Protein AF-A0A0G0T6D5-F1 (afdb_monomer_lite)

Foldseek 3Di:
DDDDDDPDDDDPDDPPDDPPDPPDPPPPPDDDDDDDDDDPLVVQLVVLLVVLVVVLVVLLVVLVVVLVVLLVVLVVQLVVLLVVLVVQLVVQLVVLVVQLVVQLVVLVVCLVPQDDDPVSNVVSVVSSVVSNVVSVVSSVVSNVVSVVVSVVSNVVSVVSSVVSNVVSVVVSVVSNVVSVVSSVVSNVVSVVD

Sequence (193 aa):
MKKTISTLVLSTMIFAAFSVMAKEGEFKGPKNEIKAVSSSAATSTKTELKTARENYQAKLKTLRSDFLALRRNIISEKNAGLKTPSQTYASSSKQIREDRNNAIKAAQDAYKSGTTTASSTLSLKEIRKTAIKTANTTYNQKLKETKVLYQESKKAVMDKYYKAIKEAETAYKAAVKAAQSAYAAAKKAAFAK

Secondary structure (DSSP, 8-state):
---------S---S--S-----------PPP-------TTHHHHHHHHHHHHHHHHHHHHHHHHHHHHHHHHHHHHHHHHHHHHHHHHHHHHHHHHHHHHHHHHHHHHHHHHHS-SSHHHHHHHHHHHHHHHHHHHHHHHHHHHHHHHHHHHHHHHHHHHHHHHHHHHHHHHHHHHHHHHHHHHHHHHHHH--

Radius of gyration: 34.41 Å; chains: 1; bounding box: 84×27×91 Å

Organism: NCBI:txid1618642

pLDDT: mean 81.23, std 23.7, range [31.08, 98.56]

Structure (mmCIF, N/CA/C/O backbone):
data_AF-A0A0G0T6D5-F1
#
_entry.id   AF-A0A0G0T6D5-F1
#
loop_
_atom_site.group_PDB
_atom_site.id
_atom_site.type_symbol
_atom_site.label_atom_id
_atom_site.label_alt_id
_atom_site.label_comp_id
_atom_site.label_asym_id
_atom_site.label_entity_id
_atom_site.label_seq_id
_atom_site.pdbx_PDB_ins_code
_atom_site.Cartn_x
_atom_site.Cartn_y
_atom_site.Cartn_z
_atom_site.occupancy
_atom_site.B_iso_or_equiv
_atom_site.auth_seq_id
_atom_site.auth_comp_id
_atom_site.auth_asym_id
_atom_site.auth_atom_id
_atom_site.pdbx_PDB_model_num
ATOM 1 N N . MET A 1 1 ? 3.983 -5.511 43.993 1.00 38.34 1 MET A N 1
ATOM 2 C CA . MET A 1 1 ? 3.746 -6.278 42.748 1.00 38.34 1 MET A CA 1
ATOM 3 C C . MET A 1 1 ? 3.246 -5.340 41.651 1.00 38.34 1 MET A C 1
ATOM 5 O O . MET A 1 1 ? 2.065 -5.032 41.606 1.00 38.34 1 MET A O 1
ATOM 9 N N . LYS A 1 2 ? 4.142 -4.828 40.801 1.00 33.69 2 LYS A N 1
ATOM 10 C CA . LYS A 1 2 ? 3.793 -4.046 39.603 1.00 33.69 2 LYS A CA 1
ATOM 11 C C . LYS A 1 2 ? 4.408 -4.770 38.406 1.00 33.69 2 LYS A C 1
ATOM 13 O O . LYS A 1 2 ? 5.626 -4.816 38.291 1.00 33.69 2 LYS A O 1
ATOM 18 N N . LYS A 1 3 ? 3.574 -5.398 37.571 1.00 33.09 3 LYS A N 1
ATOM 19 C CA . LYS A 1 3 ? 3.987 -5.948 36.273 1.00 33.09 3 LYS A CA 1
ATOM 20 C C . LYS A 1 3 ? 3.715 -4.885 35.215 1.00 33.09 3 LYS A C 1
ATOM 22 O O . LYS A 1 3 ? 2.568 -4.669 34.836 1.00 33.09 3 LYS A O 1
ATOM 27 N N . THR A 1 4 ? 4.766 -4.214 34.769 1.00 37.69 4 THR A N 1
ATOM 28 C CA . THR A 1 4 ? 4.736 -3.341 33.594 1.00 37.69 4 THR A CA 1
ATOM 29 C C . THR A 1 4 ? 4.884 -4.239 32.369 1.00 37.69 4 THR A C 1
ATOM 31 O O . THR A 1 4 ? 5.920 -4.871 32.179 1.00 37.69 4 THR A O 1
ATOM 34 N N . ILE A 1 5 ? 3.817 -4.368 31.580 1.00 37.12 5 ILE A N 1
ATOM 35 C CA . ILE A 1 5 ? 3.822 -5.157 30.346 1.00 37.12 5 ILE A CA 1
ATOM 36 C C . ILE A 1 5 ? 4.569 -4.355 29.280 1.00 37.12 5 ILE A C 1
ATOM 38 O O . ILE A 1 5 ? 4.121 -3.302 28.828 1.00 37.12 5 ILE A O 1
ATOM 42 N N . SER A 1 6 ? 5.740 -4.879 28.927 1.00 31.70 6 SER A N 1
ATOM 43 C CA . SER A 1 6 ? 6.583 -4.447 27.820 1.00 31.70 6 SER A CA 1
ATOM 44 C C . SER A 1 6 ? 5.784 -4.464 26.514 1.00 31.70 6 SER A C 1
ATOM 46 O O . SER A 1 6 ? 5.294 -5.509 26.090 1.00 31.70 6 SER A O 1
ATOM 48 N N . THR A 1 7 ? 5.618 -3.297 25.891 1.00 36.50 7 THR A N 1
ATOM 49 C CA . THR A 1 7 ? 5.027 -3.171 24.553 1.00 36.50 7 THR A CA 1
ATOM 50 C C . THR A 1 7 ? 6.171 -3.197 23.549 1.00 36.50 7 THR A C 1
ATOM 52 O O . THR A 1 7 ? 6.719 -2.161 23.185 1.00 36.50 7 THR A O 1
ATOM 55 N N . LEU A 1 8 ? 6.563 -4.400 23.140 1.00 32.28 8 LEU A N 1
ATOM 56 C CA . LEU A 1 8 ? 7.491 -4.627 22.040 1.00 32.28 8 LEU A CA 1
ATOM 57 C C . LEU A 1 8 ? 6.826 -5.569 21.033 1.00 32.28 8 LEU A C 1
ATOM 59 O O . LEU A 1 8 ? 6.064 -6.455 21.408 1.00 32.28 8 LEU A O 1
ATOM 63 N N . VAL A 1 9 ? 7.211 -5.395 19.770 1.00 33.56 9 VAL A N 1
ATOM 64 C CA . VAL A 1 9 ? 6.938 -6.254 18.608 1.00 33.56 9 VAL A CA 1
ATOM 65 C C . VAL A 1 9 ? 5.676 -5.895 17.814 1.00 33.56 9 VAL A C 1
ATOM 67 O O . VAL A 1 9 ? 4.675 -6.603 17.808 1.00 33.56 9 VAL A O 1
ATOM 70 N N . LEU A 1 10 ? 5.778 -4.827 17.017 1.00 33.66 10 LEU A N 1
ATOM 71 C CA . LEU A 1 10 ? 5.078 -4.768 15.730 1.00 33.66 10 LEU A CA 1
ATOM 72 C C . LEU A 1 10 ? 5.913 -4.023 14.677 1.00 33.66 10 LEU A C 1
ATOM 74 O O . LEU A 1 10 ? 5.502 -3.006 14.134 1.00 33.66 10 LEU A O 1
ATOM 78 N N . SER A 1 11 ? 7.126 -4.511 14.408 1.00 33.34 11 SER A N 1
ATOM 79 C CA . SER A 1 11 ? 7.895 -4.083 13.232 1.00 33.34 11 SER A CA 1
ATOM 80 C C . SER A 1 11 ? 8.904 -5.157 12.835 1.00 33.34 11 SER A C 1
ATOM 82 O O . SER A 1 11 ? 10.115 -4.988 12.944 1.00 33.34 11 SER A O 1
ATOM 84 N N . THR A 1 12 ? 8.410 -6.342 12.472 1.00 34.66 12 THR A N 1
ATOM 85 C CA . THR A 1 12 ? 9.287 -7.421 11.993 1.00 34.66 12 THR A CA 1
ATOM 86 C C . THR A 1 12 ? 8.568 -8.371 11.047 1.00 34.66 12 THR A C 1
ATOM 88 O O . THR A 1 12 ? 8.674 -9.573 11.199 1.00 34.66 12 THR A O 1
ATOM 91 N N . MET A 1 13 ? 7.824 -7.867 10.061 1.00 32.34 13 MET A N 1
ATOM 92 C CA . MET A 1 13 ? 7.457 -8.663 8.882 1.00 32.34 13 MET A CA 1
ATOM 93 C C . MET A 1 13 ? 7.208 -7.727 7.701 1.00 32.34 13 MET A C 1
ATOM 95 O O . MET A 1 13 ? 6.174 -7.076 7.652 1.00 32.34 13 MET A O 1
ATOM 99 N N . ILE A 1 14 ? 8.202 -7.603 6.817 1.00 38.22 14 ILE A N 1
ATOM 100 C CA . ILE A 1 14 ? 8.148 -7.560 5.336 1.00 38.22 14 ILE A CA 1
ATOM 101 C C . ILE A 1 14 ? 9.605 -7.312 4.894 1.00 38.22 14 ILE A C 1
ATOM 103 O O . ILE A 1 14 ? 9.998 -6.234 4.465 1.00 38.22 14 ILE A O 1
ATOM 107 N N . PHE A 1 15 ? 10.445 -8.326 5.084 1.00 34.09 15 PHE A N 1
ATOM 108 C CA . PHE A 1 15 ? 11.741 -8.470 4.410 1.00 34.09 15 PHE A CA 1
ATOM 109 C C . PHE A 1 15 ? 11.929 -9.960 4.100 1.00 34.09 15 PHE A C 1
ATOM 111 O O . PHE A 1 15 ? 12.877 -10.608 4.512 1.00 34.09 15 PHE A O 1
ATOM 118 N N . ALA A 1 16 ? 10.928 -10.538 3.441 1.00 31.08 16 ALA A N 1
ATOM 119 C CA . ALA A 1 16 ? 10.944 -11.928 3.003 1.00 31.08 16 ALA A CA 1
ATOM 120 C C . ALA A 1 16 ? 10.259 -12.027 1.637 1.00 31.08 16 ALA A C 1
ATOM 122 O O . ALA A 1 16 ? 9.230 -12.667 1.471 1.00 31.08 16 ALA A O 1
ATOM 123 N N . ALA A 1 17 ? 10.800 -11.305 0.660 1.00 32.66 17 ALA A N 1
ATOM 124 C CA . ALA A 1 17 ? 10.598 -11.612 -0.745 1.00 32.66 17 ALA A CA 1
ATOM 125 C C . ALA A 1 17 ? 11.797 -11.061 -1.518 1.00 32.66 17 ALA A C 1
ATOM 127 O O . ALA A 1 17 ? 12.096 -9.872 -1.425 1.00 32.66 17 ALA A O 1
ATOM 128 N N . PHE A 1 18 ? 12.433 -11.943 -2.290 1.00 37.50 18 PHE A N 1
ATOM 129 C CA . PHE A 1 18 ? 13.564 -11.714 -3.195 1.00 37.50 18 PHE A CA 1
ATOM 130 C C . PHE A 1 18 ? 14.984 -11.854 -2.634 1.00 37.50 18 PHE A C 1
ATOM 132 O O . PHE A 1 18 ? 15.858 -11.034 -2.896 1.00 37.50 18 PHE A O 1
ATOM 139 N N . S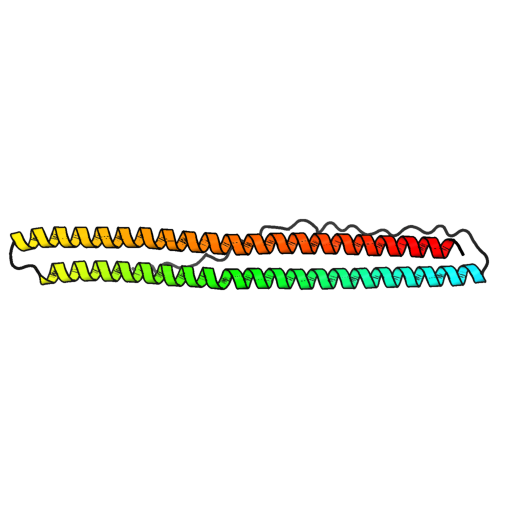ER A 1 19 ? 15.247 -13.017 -2.036 1.00 34.38 19 SER A N 1
ATOM 140 C CA . SER A 1 19 ? 16.520 -13.731 -2.225 1.00 34.38 19 SER A CA 1
ATOM 141 C C . SER A 1 19 ? 16.453 -14.636 -3.466 1.00 34.38 19 SER A C 1
ATOM 143 O O . SER A 1 19 ? 16.589 -15.844 -3.346 1.00 34.38 19 SER A O 1
ATOM 145 N N . VAL A 1 20 ? 16.193 -14.093 -4.661 1.00 34.91 20 VAL A N 1
ATOM 146 C CA . VAL A 1 20 ? 16.365 -14.835 -5.929 1.00 34.91 20 VAL A CA 1
ATOM 147 C C . VAL A 1 20 ? 16.773 -13.854 -7.025 1.00 34.91 20 VAL A C 1
ATOM 149 O O . VAL A 1 20 ? 15.925 -13.265 -7.682 1.00 34.91 20 VAL A O 1
ATOM 152 N N . MET A 1 21 ? 18.081 -13.635 -7.152 1.00 37.69 21 MET A N 1
ATOM 153 C CA . MET A 1 21 ? 18.845 -13.386 -8.394 1.00 37.69 21 MET A CA 1
ATOM 154 C C . MET A 1 21 ? 20.246 -12.852 -8.044 1.00 37.69 21 MET A C 1
ATOM 156 O O . MET A 1 21 ? 20.750 -11.901 -8.630 1.00 37.69 21 MET A O 1
ATOM 160 N N . ALA A 1 22 ? 20.901 -13.498 -7.081 1.00 37.84 22 ALA A N 1
ATOM 161 C CA . ALA A 1 22 ? 22.352 -13.604 -7.066 1.00 37.84 22 ALA A CA 1
ATOM 162 C C . ALA A 1 22 ? 22.679 -14.988 -7.638 1.00 37.84 22 ALA A C 1
ATOM 164 O O . ALA A 1 22 ? 22.924 -15.945 -6.913 1.00 37.84 22 ALA A O 1
ATOM 165 N N . LYS A 1 23 ? 22.554 -15.128 -8.957 1.00 35.06 23 LYS A N 1
ATOM 166 C CA . LYS A 1 23 ? 23.266 -16.179 -9.675 1.00 35.06 23 LYS A CA 1
ATOM 167 C C . LYS A 1 23 ? 24.036 -15.461 -10.760 1.00 35.06 23 LYS A C 1
ATOM 169 O O . LYS A 1 23 ? 23.467 -14.974 -11.735 1.00 35.06 23 LYS A O 1
ATOM 174 N N . GLU A 1 24 ? 25.308 -15.276 -10.455 1.00 39.31 24 GLU A N 1
ATOM 175 C CA . GLU A 1 24 ? 26.342 -14.752 -11.322 1.00 39.31 24 GLU A CA 1
ATOM 176 C C . GLU A 1 24 ? 26.304 -15.520 -12.641 1.00 39.31 24 GLU A C 1
ATOM 178 O O . GLU A 1 24 ? 26.772 -16.648 -12.759 1.00 39.31 24 GLU A O 1
ATOM 183 N N . GLY A 1 25 ? 25.685 -14.918 -13.649 1.00 34.28 25 GLY A N 1
ATOM 184 C CA . GLY A 1 25 ? 26.027 -15.222 -15.021 1.00 34.28 25 GLY A CA 1
ATOM 185 C C . GLY A 1 25 ? 27.259 -14.400 -15.343 1.00 34.28 25 GLY A C 1
ATOM 186 O O . GLY A 1 25 ? 27.123 -13.261 -15.789 1.00 34.28 25 GLY A O 1
ATOM 187 N N . GLU A 1 26 ? 28.450 -14.947 -15.091 1.00 33.25 26 GLU A N 1
ATOM 188 C CA . GLU A 1 26 ? 29.652 -14.494 -15.785 1.00 33.25 26 GLU A CA 1
ATOM 189 C C . GLU A 1 26 ? 29.330 -14.468 -17.282 1.00 33.25 26 GLU A C 1
ATOM 191 O O . GLU A 1 26 ? 29.195 -15.506 -17.935 1.00 33.25 26 GLU A O 1
ATOM 196 N N . PHE A 1 27 ? 29.162 -13.272 -17.841 1.00 42.44 27 PHE A N 1
ATOM 197 C CA . PHE A 1 27 ? 29.050 -13.102 -19.278 1.00 42.44 27 PHE A CA 1
ATOM 198 C C . PHE A 1 27 ? 30.432 -13.371 -19.881 1.00 42.44 27 PHE A C 1
ATOM 200 O O . PHE A 1 27 ? 31.247 -12.463 -20.057 1.00 42.44 27 PHE A O 1
ATOM 207 N N . LYS A 1 28 ? 30.711 -14.645 -20.170 1.00 40.31 28 LYS A N 1
ATOM 208 C CA . LYS A 1 28 ? 31.867 -15.064 -20.963 1.00 40.31 28 LYS A CA 1
ATOM 209 C C . LYS A 1 28 ? 31.649 -14.562 -22.387 1.00 40.31 28 LYS A C 1
ATOM 211 O O . LYS A 1 28 ? 30.891 -15.138 -23.162 1.00 40.31 28 LYS A O 1
ATOM 216 N N . GLY A 1 29 ? 32.270 -13.425 -22.695 1.00 41.19 29 GLY A N 1
ATOM 217 C CA . GLY A 1 29 ? 32.296 -12.871 -24.044 1.00 41.19 29 GLY A CA 1
ATOM 218 C C . GLY A 1 29 ? 32.872 -13.876 -25.056 1.00 41.19 29 GLY A C 1
ATOM 219 O O . GLY A 1 29 ? 33.604 -14.789 -24.669 1.00 41.19 29 GLY A O 1
ATOM 220 N N . PRO A 1 30 ? 32.551 -13.728 -26.352 1.00 41.91 30 PRO A N 1
ATOM 221 C CA . PRO A 1 30 ? 32.998 -14.662 -27.382 1.00 41.91 30 PRO A CA 1
ATOM 222 C C . PRO A 1 30 ? 34.531 -14.700 -27.474 1.00 41.91 30 PRO A C 1
ATOM 224 O O . PRO A 1 30 ? 35.181 -13.652 -27.511 1.00 41.91 30 PRO A O 1
ATOM 227 N N . LYS A 1 31 ? 35.094 -15.916 -27.518 1.00 41.50 31 LYS A N 1
ATOM 228 C CA . LYS A 1 31 ? 36.509 -16.171 -27.820 1.00 41.50 31 LYS A CA 1
ATOM 229 C C . LYS A 1 31 ? 36.749 -15.851 -29.298 1.00 41.50 31 LYS A C 1
ATOM 231 O O . LYS A 1 31 ? 36.076 -16.397 -30.166 1.00 41.50 31 LYS A O 1
ATOM 236 N N . ASN A 1 32 ? 37.659 -14.918 -29.557 1.00 46.19 32 ASN A N 1
ATOM 237 C CA . ASN A 1 32 ? 38.024 -14.472 -30.897 1.00 46.19 32 ASN A CA 1
ATOM 238 C C . ASN A 1 32 ? 39.049 -15.439 -31.509 1.00 46.19 32 ASN A C 1
ATOM 240 O O . ASN A 1 32 ? 40.189 -15.474 -31.055 1.00 46.19 32 ASN A O 1
ATOM 244 N N . GLU A 1 33 ? 38.675 -16.142 -32.576 1.00 39.06 33 GLU A N 1
ATOM 245 C CA . GLU A 1 33 ? 39.624 -16.614 -33.588 1.00 39.06 33 GLU A CA 1
ATOM 246 C C . GLU A 1 33 ? 39.660 -15.561 -34.700 1.00 39.06 33 GLU A C 1
ATOM 248 O O . GLU A 1 33 ? 38.697 -15.392 -35.447 1.00 39.06 33 GLU A O 1
ATOM 253 N N . ILE A 1 34 ? 40.740 -14.782 -34.765 1.00 46.72 34 ILE A N 1
ATOM 254 C CA . ILE A 1 34 ? 40.957 -13.795 -35.830 1.00 46.72 34 ILE A CA 1
ATOM 255 C C . ILE A 1 34 ? 41.881 -14.448 -36.861 1.00 46.72 34 ILE A C 1
ATOM 257 O O . ILE A 1 34 ? 43.076 -14.590 -36.609 1.00 46.72 34 ILE A O 1
ATOM 261 N N . LYS A 1 35 ? 41.338 -14.839 -38.021 1.00 45.69 35 LYS A N 1
ATOM 262 C CA . LYS A 1 35 ? 42.139 -15.092 -39.231 1.00 45.69 35 LYS A CA 1
ATOM 263 C C . LYS A 1 35 ? 42.458 -13.756 -39.911 1.00 45.69 35 LYS A C 1
ATOM 265 O O . LYS A 1 35 ? 41.617 -12.862 -39.954 1.00 45.69 35 LYS A O 1
ATOM 270 N N . ALA A 1 36 ? 43.700 -13.627 -40.372 1.00 41.50 36 ALA A N 1
ATOM 271 C CA . ALA A 1 36 ? 44.317 -12.383 -40.824 1.00 41.50 36 ALA A CA 1
ATOM 272 C C . ALA A 1 36 ? 43.632 -11.763 -42.058 1.00 41.50 36 ALA A C 1
ATOM 274 O O . ALA A 1 36 ? 43.397 -12.444 -43.052 1.00 41.50 36 ALA A O 1
ATOM 275 N N . VAL A 1 37 ? 43.378 -10.452 -41.989 1.00 42.44 37 VAL A N 1
ATOM 276 C CA . VAL A 1 37 ? 42.946 -9.578 -43.096 1.00 42.44 37 VAL A CA 1
ATOM 277 C C . VAL A 1 37 ? 43.881 -8.357 -43.126 1.00 42.44 37 VAL A C 1
ATOM 279 O O . VAL A 1 37 ? 44.433 -7.980 -42.091 1.00 42.44 37 VAL A O 1
ATOM 282 N N . SER A 1 38 ? 44.103 -7.787 -44.316 1.00 48.03 38 SER A N 1
ATOM 283 C CA . SER A 1 38 ? 45.091 -6.741 -44.629 1.00 48.03 38 SER A CA 1
ATOM 284 C C . SER A 1 38 ? 45.047 -5.498 -43.713 1.00 48.03 38 SER A C 1
ATOM 286 O O . SER A 1 38 ? 44.007 -5.092 -43.191 1.00 48.03 38 SER A O 1
ATOM 288 N N . SER A 1 39 ? 46.217 -4.889 -43.497 1.00 55.84 39 SER A N 1
ATOM 289 C CA . SER A 1 39 ? 46.563 -4.080 -42.314 1.00 55.84 39 SER A CA 1
ATOM 290 C C . SER A 1 39 ? 45.864 -2.717 -42.152 1.00 55.84 39 SER A C 1
ATOM 292 O O . SER A 1 39 ? 45.745 -2.251 -41.016 1.00 55.84 39 SER A O 1
ATOM 294 N N . SER A 1 40 ? 45.359 -2.081 -43.216 1.00 47.38 40 SER A N 1
ATOM 295 C CA . SER A 1 40 ? 44.641 -0.790 -43.127 1.00 47.38 40 SER A CA 1
ATOM 296 C C . SER A 1 40 ? 43.119 -0.949 -42.964 1.00 47.38 40 SER A C 1
ATOM 298 O O . SER A 1 40 ? 42.489 -0.241 -42.177 1.00 47.38 40 SER A O 1
ATOM 300 N N . ALA A 1 41 ? 42.515 -1.942 -43.624 1.00 48.16 41 ALA A N 1
ATOM 301 C CA . ALA A 1 41 ? 41.111 -2.308 -43.421 1.00 48.16 41 ALA A CA 1
ATOM 302 C C . ALA A 1 41 ? 40.901 -2.978 -42.046 1.00 48.16 41 ALA A C 1
ATOM 304 O O . ALA A 1 41 ? 39.929 -2.701 -41.343 1.00 48.16 41 ALA A O 1
ATOM 305 N N . ALA A 1 42 ? 41.866 -3.779 -41.584 1.00 54.31 42 ALA A N 1
ATOM 306 C CA . ALA A 1 42 ? 41.824 -4.414 -40.265 1.00 54.31 42 ALA A CA 1
ATOM 307 C C . ALA A 1 42 ? 41.903 -3.423 -39.081 1.00 54.31 42 ALA A C 1
ATOM 309 O O . ALA A 1 42 ? 41.405 -3.713 -37.991 1.00 54.31 42 ALA A O 1
ATOM 310 N N . THR A 1 43 ? 42.516 -2.248 -39.258 1.00 60.00 43 THR A N 1
ATOM 311 C CA . THR A 1 43 ? 42.620 -1.220 -38.202 1.00 60.00 43 THR A CA 1
ATOM 312 C C . THR A 1 43 ? 41.363 -0.351 -38.095 1.00 60.00 43 THR A C 1
ATOM 314 O O . THR A 1 43 ? 40.943 -0.030 -36.976 1.00 60.00 43 THR A O 1
ATOM 317 N N . SER A 1 44 ? 40.712 -0.033 -39.221 1.00 60.53 44 SER A N 1
ATOM 318 C CA . SER A 1 44 ? 39.435 0.703 -39.237 1.00 60.53 44 SER A CA 1
ATOM 319 C C . SER A 1 44 ? 38.291 -0.118 -38.619 1.00 60.53 44 SER A C 1
ATOM 321 O O . SER A 1 44 ? 37.637 0.336 -37.678 1.00 60.53 44 SER A O 1
ATOM 323 N N . THR A 1 45 ? 38.144 -1.382 -39.021 1.00 73.00 45 THR A N 1
ATOM 324 C CA . THR A 1 45 ? 37.131 -2.321 -38.500 1.00 73.00 45 THR A CA 1
ATOM 325 C C . THR A 1 45 ? 37.295 -2.612 -37.002 1.00 73.00 45 THR A C 1
ATOM 327 O O . THR A 1 45 ? 36.314 -2.669 -36.254 1.00 73.00 45 THR A O 1
ATOM 330 N N . LYS A 1 46 ? 38.539 -2.720 -36.512 1.00 79.38 46 LYS A N 1
ATOM 331 C CA . LYS A 1 46 ? 38.841 -2.893 -35.080 1.00 79.38 46 LYS A CA 1
ATOM 332 C C . LYS A 1 46 ? 38.429 -1.679 -34.243 1.00 79.38 46 LYS A C 1
ATOM 334 O O . LYS A 1 46 ? 37.923 -1.854 -33.131 1.00 79.38 46 LYS A O 1
ATOM 339 N N . THR A 1 47 ? 38.635 -0.470 -34.761 1.00 84.62 47 THR A N 1
ATOM 340 C CA . THR A 1 47 ? 38.261 0.778 -34.077 1.00 84.62 47 THR A CA 1
ATOM 341 C C . THR A 1 47 ? 36.742 0.932 -34.016 1.00 84.62 47 THR A C 1
ATOM 343 O O . THR A 1 47 ? 36.199 1.140 -32.932 1.00 84.62 47 THR A O 1
ATOM 346 N N . GLU A 1 48 ? 36.041 0.710 -35.131 1.00 84.69 48 GLU A N 1
ATOM 347 C CA . GLU A 1 48 ? 34.572 0.767 -35.190 1.00 84.69 48 GLU A CA 1
ATOM 348 C C . GLU A 1 48 ? 33.914 -0.230 -34.221 1.00 84.69 48 GLU A C 1
ATOM 350 O O . GLU A 1 48 ? 32.991 0.119 -33.478 1.00 84.69 48 GLU A O 1
ATOM 355 N N . LEU A 1 49 ? 34.431 -1.463 -34.154 1.00 88.31 49 LEU A N 1
ATOM 356 C CA . LEU A 1 49 ? 33.911 -2.486 -33.248 1.00 88.31 49 LEU A CA 1
ATOM 357 C C . LEU A 1 49 ? 34.152 -2.141 -31.770 1.00 88.31 49 LEU A C 1
ATOM 359 O O . LEU A 1 49 ? 33.298 -2.421 -30.920 1.00 88.31 49 LEU A O 1
ATOM 363 N N . LYS A 1 50 ? 35.305 -1.534 -31.456 1.00 91.06 50 LYS A N 1
ATOM 364 C CA . LYS A 1 50 ? 35.626 -1.053 -30.107 1.00 91.06 50 LYS A CA 1
ATOM 365 C C . LYS A 1 50 ? 34.641 0.037 -29.684 1.00 91.06 50 LYS A C 1
ATOM 367 O O . LYS A 1 50 ? 34.001 -0.113 -28.644 1.00 91.06 50 LYS A O 1
ATOM 372 N N . THR A 1 51 ? 34.438 1.052 -30.521 1.00 92.06 51 THR A N 1
ATOM 373 C CA . THR A 1 51 ? 33.489 2.141 -30.255 1.00 92.06 51 THR A CA 1
ATOM 374 C C . THR A 1 51 ? 32.057 1.625 -30.097 1.00 92.06 51 THR A C 1
ATOM 376 O O . THR A 1 51 ? 31.367 1.994 -29.149 1.00 92.06 51 THR A O 1
ATOM 379 N N . ALA A 1 52 ? 31.606 0.700 -30.953 1.00 90.56 52 ALA A N 1
ATOM 380 C CA . ALA A 1 52 ? 30.278 0.093 -30.825 1.00 90.56 52 ALA A CA 1
ATOM 381 C C . ALA A 1 52 ? 30.100 -0.652 -29.489 1.00 90.56 52 ALA A C 1
ATOM 383 O O . ALA A 1 52 ? 29.037 -0.580 -28.867 1.00 90.56 52 ALA A O 1
ATOM 384 N N . ARG A 1 53 ? 31.144 -1.351 -29.025 1.00 93.38 53 ARG A N 1
ATOM 385 C CA . ARG A 1 53 ? 31.131 -2.052 -27.735 1.00 93.38 53 ARG A CA 1
ATOM 386 C C . ARG A 1 53 ? 31.078 -1.073 -26.566 1.00 93.38 53 ARG A C 1
ATOM 388 O O . ARG A 1 53 ? 30.301 -1.297 -25.642 1.00 93.38 53 ARG A O 1
ATOM 395 N N . GLU A 1 54 ? 31.877 -0.014 -26.599 1.00 94.88 54 GLU A N 1
ATOM 396 C CA . GLU A 1 54 ? 31.891 1.026 -25.563 1.00 94.88 54 GLU A CA 1
ATOM 397 C C . GLU A 1 54 ? 30.533 1.728 -25.467 1.00 94.88 54 GLU A C 1
ATOM 399 O O . GLU A 1 54 ? 29.964 1.813 -24.377 1.00 94.88 54 GLU A O 1
ATOM 404 N N . ASN A 1 55 ? 29.946 2.100 -26.607 1.00 93.44 55 ASN A N 1
ATOM 405 C CA . ASN A 1 55 ? 28.615 2.704 -26.675 1.00 93.44 55 ASN A CA 1
ATOM 406 C C . ASN A 1 55 ? 27.528 1.774 -26.118 1.00 93.44 55 ASN A C 1
ATOM 408 O O . ASN A 1 55 ? 26.667 2.212 -25.353 1.00 93.44 55 ASN A O 1
ATOM 412 N N . TYR A 1 56 ? 27.579 0.481 -26.452 1.00 95.94 56 TYR A N 1
ATOM 413 C CA . TYR A 1 56 ? 26.656 -0.513 -25.903 1.00 95.94 56 TYR A CA 1
ATOM 414 C C . TYR A 1 56 ? 26.774 -0.624 -24.376 1.00 95.94 56 TYR A C 1
ATOM 416 O O . TYR A 1 56 ? 25.765 -0.569 -23.673 1.00 95.94 56 TYR A O 1
ATOM 424 N N . GLN A 1 57 ? 27.997 -0.720 -23.846 1.00 96.44 57 GLN A N 1
ATOM 425 C CA . GLN A 1 57 ? 28.229 -0.815 -22.401 1.00 96.44 57 GLN A CA 1
ATOM 426 C C . GLN A 1 57 ? 27.794 0.455 -21.661 1.00 96.44 57 GLN A C 1
ATOM 428 O O . GLN A 1 57 ? 27.131 0.367 -20.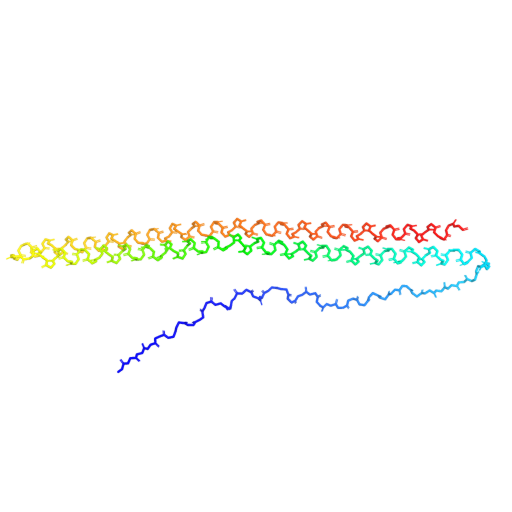624 1.00 96.44 57 GLN A O 1
ATOM 433 N N . ALA A 1 58 ? 28.099 1.633 -22.212 1.00 96.19 58 ALA A N 1
ATOM 434 C CA . ALA A 1 58 ? 27.637 2.907 -21.675 1.00 96.19 58 ALA A CA 1
ATOM 435 C C . ALA A 1 58 ? 26.102 2.960 -21.632 1.00 96.19 58 ALA A C 1
ATOM 437 O O . ALA A 1 58 ? 25.521 3.274 -20.592 1.00 96.19 58 ALA A O 1
ATOM 438 N N . LYS A 1 59 ? 25.435 2.545 -22.717 1.00 96.25 59 LYS A N 1
ATOM 439 C CA . LYS A 1 59 ? 23.971 2.503 -22.783 1.00 96.25 59 LYS A CA 1
ATOM 440 C C . LYS A 1 59 ? 23.372 1.560 -21.741 1.00 96.25 59 LYS A C 1
ATOM 442 O O . LYS A 1 59 ? 22.412 1.941 -21.075 1.00 96.25 59 LYS A O 1
ATOM 447 N N . LEU A 1 60 ? 23.935 0.362 -21.561 1.00 96.56 60 LEU A N 1
ATOM 448 C CA . LEU A 1 60 ? 23.477 -0.578 -20.531 1.00 96.56 60 LEU A CA 1
ATOM 449 C C . LEU A 1 60 ? 23.630 -0.007 -19.119 1.00 96.56 60 LEU A C 1
ATOM 451 O O . LEU A 1 60 ? 22.731 -0.167 -18.290 1.00 96.56 60 LEU A O 1
ATOM 455 N N . LYS A 1 61 ? 24.748 0.672 -18.842 1.00 97.31 61 LYS A N 1
ATOM 456 C CA . LYS A 1 61 ? 24.995 1.310 -17.546 1.00 97.31 61 LYS A CA 1
ATOM 457 C C . LYS A 1 61 ? 23.940 2.376 -17.248 1.00 97.31 61 LYS A C 1
ATOM 459 O O . LYS A 1 61 ? 23.371 2.364 -16.156 1.00 97.31 61 LYS A O 1
ATOM 464 N N . THR A 1 62 ? 23.641 3.239 -18.219 1.00 98.06 62 THR A N 1
ATOM 465 C CA . THR A 1 62 ? 22.592 4.261 -18.096 1.00 98.06 62 THR A CA 1
ATOM 466 C C . THR A 1 62 ? 21.221 3.628 -17.881 1.00 98.06 62 THR A C 1
ATOM 468 O O . THR A 1 62 ? 20.584 3.914 -16.874 1.00 98.06 62 THR A O 1
ATOM 471 N N . LEU A 1 63 ? 20.814 2.673 -18.728 1.00 97.56 63 LEU A N 1
ATOM 472 C CA . LEU A 1 63 ? 19.522 1.984 -18.589 1.00 97.56 63 LEU A CA 1
ATOM 473 C C . LEU A 1 63 ? 19.347 1.345 -17.206 1.00 97.56 63 LEU A C 1
ATOM 475 O O . LEU A 1 63 ? 18.272 1.421 -16.612 1.00 97.56 63 LEU A O 1
ATOM 479 N N . ARG A 1 64 ? 20.405 0.718 -16.677 1.00 97.00 64 ARG A N 1
ATOM 480 C CA . ARG A 1 64 ? 20.381 0.122 -15.339 1.00 97.00 64 ARG A CA 1
ATOM 481 C C . ARG A 1 64 ? 20.244 1.185 -14.251 1.00 97.00 64 ARG A C 1
ATOM 483 O O . ARG A 1 64 ? 19.482 0.982 -13.309 1.00 97.00 64 ARG A O 1
ATOM 490 N N . SER A 1 65 ? 20.980 2.289 -14.361 1.00 97.88 65 SER A N 1
ATOM 491 C CA . SER A 1 65 ? 20.897 3.403 -13.413 1.00 97.88 65 SER A CA 1
ATOM 492 C C . SER A 1 65 ? 19.489 4.001 -13.375 1.00 97.88 65 SER A C 1
ATOM 494 O O . SER A 1 65 ? 18.904 4.125 -12.296 1.00 97.88 65 SER A O 1
ATOM 496 N N . ASP A 1 66 ? 18.919 4.279 -14.546 1.00 97.56 66 ASP A N 1
ATOM 497 C CA . ASP A 1 66 ? 17.595 4.883 -14.694 1.00 97.56 66 ASP A CA 1
ATOM 498 C C . ASP A 1 66 ? 16.503 3.961 -14.145 1.00 97.56 66 ASP A C 1
ATOM 500 O O . ASP A 1 66 ? 15.651 4.393 -13.368 1.00 97.56 66 ASP A O 1
ATOM 504 N N . PHE A 1 67 ? 16.572 2.662 -14.455 1.00 98.06 67 PHE A N 1
ATOM 505 C CA . PHE A 1 67 ? 15.647 1.670 -13.907 1.00 98.06 67 PHE A CA 1
ATOM 506 C C . PHE A 1 67 ? 15.710 1.601 -12.375 1.00 98.06 67 PHE A C 1
ATOM 508 O O . PHE A 1 67 ? 14.676 1.560 -11.705 1.00 98.06 67 PHE A O 1
ATOM 515 N N . LEU A 1 68 ? 16.912 1.624 -11.789 1.00 98.00 68 LEU A N 1
ATOM 516 C CA . LEU A 1 68 ? 17.069 1.624 -10.334 1.00 98.00 68 LEU A CA 1
ATOM 517 C C . LEU A 1 68 ? 16.532 2.910 -9.696 1.00 98.00 68 LEU A C 1
ATOM 519 O O . LEU A 1 68 ? 15.930 2.840 -8.623 1.00 98.00 68 LEU A O 1
ATOM 523 N N . ALA A 1 69 ? 16.727 4.065 -10.336 1.00 98.19 69 ALA A N 1
ATOM 524 C CA . ALA A 1 69 ? 16.165 5.335 -9.883 1.00 98.19 69 ALA A CA 1
ATOM 525 C C . ALA A 1 69 ? 14.633 5.313 -9.921 1.00 98.19 69 ALA A C 1
ATOM 527 O O . ALA A 1 69 ? 13.992 5.592 -8.906 1.00 98.19 69 ALA A O 1
ATOM 528 N N . LEU A 1 70 ? 14.049 4.872 -11.036 1.00 98.06 70 LEU A N 1
ATOM 529 C CA . LEU A 1 70 ? 12.605 4.716 -11.182 1.00 98.06 70 LEU A CA 1
ATOM 530 C C . LEU A 1 70 ? 12.032 3.762 -10.125 1.00 98.06 70 LEU A C 1
ATOM 532 O O . LEU A 1 70 ? 11.057 4.089 -9.452 1.00 98.06 70 LEU A O 1
ATOM 536 N N . ARG A 1 71 ? 12.678 2.613 -9.902 1.00 97.56 71 ARG A N 1
ATOM 537 C CA . ARG A 1 71 ? 12.267 1.650 -8.872 1.00 97.56 71 ARG A CA 1
ATOM 538 C C . ARG A 1 71 ? 12.291 2.257 -7.467 1.00 97.56 71 ARG A C 1
ATOM 540 O O . ARG A 1 71 ? 11.376 1.998 -6.686 1.00 97.56 71 ARG A O 1
ATOM 547 N N . ARG A 1 72 ? 13.308 3.061 -7.131 1.00 98.25 72 ARG A N 1
ATOM 548 C CA . ARG A 1 72 ? 13.360 3.783 -5.845 1.00 98.25 72 ARG A CA 1
ATOM 549 C C . ARG A 1 72 ? 12.201 4.767 -5.711 1.00 98.25 72 ARG A C 1
ATOM 551 O O . ARG A 1 72 ? 11.556 4.776 -4.664 1.00 98.25 72 ARG A O 1
ATOM 558 N N . ASN A 1 73 ? 11.901 5.523 -6.763 1.00 98.56 73 ASN A N 1
ATOM 559 C CA . ASN A 1 73 ? 10.788 6.473 -6.766 1.00 98.56 73 ASN A CA 1
ATOM 560 C C . ASN A 1 73 ? 9.444 5.760 -6.567 1.00 98.56 73 ASN A C 1
ATOM 562 O O . ASN A 1 73 ? 8.699 6.125 -5.663 1.00 98.56 73 ASN A O 1
ATOM 566 N N . ILE A 1 74 ? 9.192 4.665 -7.292 1.00 98.38 74 ILE A N 1
ATOM 567 C CA . ILE A 1 74 ? 7.975 3.848 -7.138 1.00 98.38 74 ILE A CA 1
ATOM 568 C C . ILE A 1 74 ? 7.822 3.325 -5.697 1.00 98.38 74 ILE A C 1
ATOM 570 O O . ILE A 1 74 ? 6.728 3.335 -5.130 1.00 98.38 74 ILE A O 1
ATOM 574 N N . ILE A 1 75 ? 8.914 2.874 -5.070 1.00 98.06 75 ILE A N 1
ATOM 575 C CA . ILE A 1 75 ? 8.894 2.426 -3.668 1.00 98.06 75 ILE A CA 1
ATOM 576 C C . ILE A 1 75 ? 8.595 3.593 -2.720 1.00 98.06 75 ILE A C 1
ATOM 578 O O . ILE A 1 75 ? 7.818 3.418 -1.778 1.00 98.06 75 ILE A O 1
ATOM 582 N N . SER A 1 76 ? 9.192 4.761 -2.962 1.00 97.94 76 SER A N 1
ATOM 583 C CA . SER A 1 76 ? 8.948 5.977 -2.182 1.00 97.94 76 SER A CA 1
ATOM 584 C C . SER A 1 76 ? 7.478 6.394 -2.251 1.00 97.94 76 SER A C 1
ATOM 586 O O . SER A 1 76 ? 6.842 6.569 -1.213 1.00 97.94 76 SER A O 1
ATOM 588 N N . GLU A 1 77 ? 6.901 6.435 -3.454 1.00 97.81 77 GLU A N 1
ATOM 589 C CA . GLU A 1 77 ? 5.485 6.742 -3.672 1.00 97.81 77 GLU A CA 1
ATOM 590 C C . GLU A 1 77 ? 4.562 5.752 -2.963 1.00 97.81 77 GLU A C 1
ATOM 592 O O . GLU A 1 77 ? 3.623 6.165 -2.286 1.00 97.81 77 GLU A O 1
ATOM 597 N N . LYS A 1 78 ? 4.846 4.445 -3.051 1.00 98.25 78 LYS A N 1
ATOM 598 C CA . LYS A 1 78 ? 4.097 3.419 -2.310 1.00 98.25 78 LYS A CA 1
ATOM 599 C C . LYS A 1 78 ? 4.150 3.684 -0.804 1.00 98.25 78 LYS A C 1
ATOM 601 O O . LYS A 1 78 ? 3.123 3.646 -0.134 1.00 98.25 78 LYS A O 1
ATOM 606 N N . ASN A 1 79 ? 5.335 3.948 -0.257 1.00 97.38 79 ASN A N 1
ATOM 607 C CA . ASN A 1 79 ? 5.496 4.194 1.176 1.00 97.38 79 ASN A CA 1
ATOM 608 C C . ASN A 1 79 ? 4.758 5.470 1.618 1.00 97.38 79 ASN A C 1
ATOM 610 O O . ASN A 1 79 ? 4.082 5.454 2.647 1.00 97.38 79 ASN A O 1
ATOM 614 N N . ALA A 1 80 ? 4.836 6.544 0.829 1.00 96.19 80 ALA A N 1
ATOM 615 C CA . ALA A 1 80 ? 4.091 7.775 1.068 1.00 96.19 80 ALA A CA 1
ATOM 616 C C . ALA A 1 80 ? 2.573 7.532 1.012 1.00 96.19 80 ALA A C 1
ATOM 618 O O . ALA A 1 80 ? 1.852 7.928 1.927 1.00 96.19 80 ALA A O 1
ATOM 619 N N . GLY A 1 81 ? 2.102 6.794 0.003 1.00 96.50 81 GLY A N 1
ATOM 620 C CA . GLY A 1 81 ? 0.696 6.426 -0.160 1.00 96.50 81 GLY A CA 1
ATOM 621 C C . GLY A 1 81 ? 0.146 5.564 0.979 1.00 96.50 81 GLY A C 1
ATOM 622 O O . GLY A 1 81 ? -1.031 5.665 1.303 1.00 96.50 81 GLY A O 1
ATOM 623 N N . LEU A 1 82 ? 0.983 4.753 1.637 1.00 97.38 82 LEU A N 1
ATOM 624 C CA . LEU A 1 82 ? 0.585 3.955 2.806 1.00 97.38 82 LEU A CA 1
ATOM 625 C C . LEU A 1 82 ? 0.630 4.732 4.128 1.00 97.38 82 LEU A C 1
ATOM 627 O O . LEU A 1 82 ? -0.024 4.326 5.094 1.00 97.38 82 LEU A O 1
ATOM 631 N N . LYS A 1 83 ? 1.385 5.835 4.194 1.00 97.38 83 LYS A N 1
ATOM 632 C CA . LYS A 1 83 ? 1.579 6.607 5.427 1.00 97.38 83 LYS A CA 1
ATOM 633 C C . LYS A 1 83 ? 0.271 7.228 5.909 1.00 97.38 83 LYS A C 1
ATOM 635 O O . LYS A 1 83 ? -0.126 6.974 7.045 1.00 97.38 83 LYS A O 1
ATOM 640 N N . THR A 1 84 ? -0.409 7.982 5.047 1.00 94.19 84 THR A N 1
ATOM 641 C CA . THR A 1 84 ? -1.645 8.689 5.412 1.00 94.19 84 THR A CA 1
ATOM 642 C C . THR A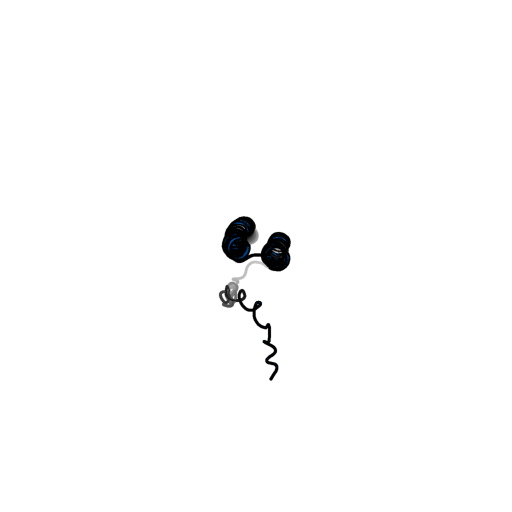 1 84 ? -2.752 7.728 5.857 1.00 94.19 84 THR A C 1
ATOM 644 O O . THR A 1 84 ? -3.226 7.886 6.980 1.00 94.19 84 THR A O 1
ATOM 647 N N . PRO A 1 85 ? -3.110 6.667 5.100 1.00 95.12 85 PRO A N 1
ATOM 648 C CA . PRO A 1 85 ? -4.136 5.718 5.538 1.00 95.12 85 PRO A CA 1
ATOM 649 C C . PRO A 1 85 ? -3.805 5.034 6.869 1.00 95.12 85 PRO A C 1
ATOM 651 O O . PRO A 1 85 ? -4.695 4.815 7.688 1.00 95.12 85 PRO A O 1
ATOM 654 N N . SER A 1 86 ? -2.528 4.711 7.107 1.00 96.75 86 SER A N 1
ATOM 655 C CA . SER A 1 86 ? -2.080 4.116 8.372 1.00 96.75 86 SER A CA 1
ATOM 656 C C . SER A 1 86 ? -2.272 5.073 9.553 1.00 96.75 86 SER A C 1
ATOM 658 O O . SER A 1 86 ? -2.805 4.685 10.594 1.00 96.75 86 SER A O 1
ATOM 660 N N . GLN A 1 87 ? -1.897 6.344 9.378 1.00 97.62 87 GLN A N 1
ATOM 661 C CA . GLN A 1 87 ? -2.081 7.383 10.393 1.00 97.62 87 GLN A CA 1
ATOM 662 C C . GLN A 1 87 ? -3.563 7.649 10.666 1.00 97.62 87 GLN A C 1
ATOM 664 O O . GLN A 1 87 ? -3.967 7.684 11.827 1.00 97.62 87 GLN A O 1
ATOM 669 N N . THR A 1 88 ? -4.383 7.764 9.619 1.00 96.25 88 THR A N 1
ATOM 670 C CA . THR A 1 88 ? -5.834 7.932 9.749 1.00 96.25 88 THR A CA 1
ATOM 671 C C . THR A 1 88 ? -6.450 6.763 10.509 1.00 96.25 88 THR A C 1
ATOM 673 O O . THR A 1 88 ? -7.148 6.982 11.494 1.00 96.25 88 THR A O 1
ATOM 676 N N . TYR A 1 89 ? -6.129 5.521 10.135 1.00 97.88 89 TYR A N 1
ATOM 677 C CA . TYR A 1 89 ? -6.626 4.332 10.829 1.00 97.88 89 TYR A CA 1
ATOM 678 C C . TYR A 1 89 ? -6.259 4.329 12.320 1.00 97.88 89 TYR A C 1
ATOM 680 O O . TYR A 1 89 ? -7.110 4.042 13.167 1.00 97.88 89 TYR A O 1
ATOM 688 N N . ALA A 1 90 ? -5.010 4.668 12.656 1.00 97.88 90 ALA A N 1
ATOM 689 C CA . ALA A 1 90 ? -4.542 4.720 14.038 1.00 97.88 90 ALA A CA 1
ATOM 690 C C . ALA A 1 90 ? -5.285 5.789 14.858 1.00 97.88 90 ALA A C 1
ATOM 692 O O . ALA A 1 90 ? -5.788 5.484 15.946 1.00 97.88 90 ALA A O 1
ATOM 693 N N . SER A 1 91 ? -5.400 7.006 14.321 1.00 97.94 91 SER A N 1
ATOM 694 C CA . SER A 1 91 ? -6.099 8.124 14.964 1.00 97.94 91 SER A CA 1
ATOM 695 C C . SER A 1 91 ? -7.591 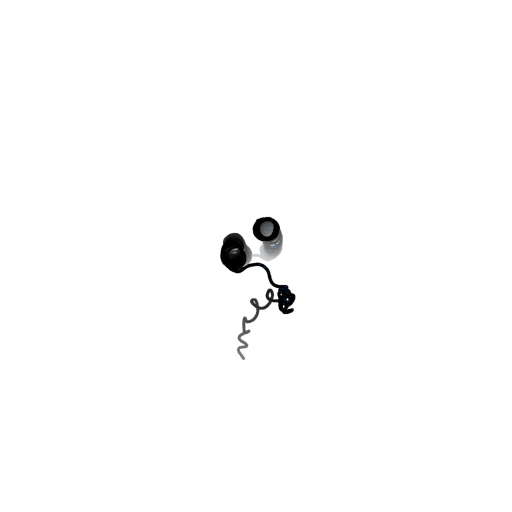7.840 15.133 1.00 97.94 91 SER A C 1
ATOM 697 O O . SER A 1 91 ? -8.107 7.948 16.244 1.00 97.94 91 SER A O 1
ATOM 699 N N . SER A 1 92 ? -8.276 7.377 14.085 1.00 97.81 92 SER A N 1
ATOM 700 C CA . SER A 1 92 ? -9.696 7.014 14.152 1.00 97.81 92 SER A CA 1
ATOM 701 C C . SER A 1 92 ? -9.944 5.878 15.144 1.00 97.81 92 SER A C 1
ATOM 703 O O . SER A 1 92 ? -10.849 5.968 15.968 1.00 97.81 92 SER A O 1
ATOM 705 N N . SER A 1 93 ? -9.104 4.838 15.150 1.00 97.75 93 SER A N 1
ATOM 706 C CA . SER A 1 93 ? -9.222 3.735 16.115 1.00 97.75 93 SER A CA 1
ATOM 707 C C . SER A 1 93 ? -9.031 4.196 17.562 1.00 97.75 93 SER A C 1
ATOM 709 O O . SER A 1 93 ? -9.659 3.653 18.473 1.00 97.75 93 SER A O 1
ATOM 711 N N . LYS A 1 94 ? -8.149 5.177 17.792 1.00 98.31 94 LYS A N 1
ATOM 712 C CA . LYS A 1 94 ? -7.963 5.798 19.107 1.00 98.31 94 LYS A CA 1
ATOM 713 C C . LYS A 1 94 ? -9.213 6.579 19.512 1.00 98.31 94 LYS A C 1
ATOM 715 O O . LYS A 1 94 ? -9.752 6.291 20.578 1.00 98.31 94 LYS A O 1
ATOM 720 N N . GLN A 1 95 ? -9.711 7.453 18.641 1.00 98.25 95 GLN A N 1
ATOM 721 C CA . GLN A 1 95 ? -10.910 8.249 18.903 1.00 98.25 95 GLN A CA 1
ATOM 722 C C . GLN A 1 95 ? -12.127 7.365 19.204 1.00 98.25 95 GLN A C 1
ATOM 724 O O . GLN A 1 95 ? -12.802 7.552 20.206 1.00 98.25 95 GLN A O 1
ATOM 729 N N . ILE A 1 96 ? -12.351 6.314 18.410 1.00 98.19 96 ILE A N 1
ATOM 730 C CA . ILE A 1 96 ? -13.462 5.369 18.603 1.00 98.19 96 ILE A CA 1
ATOM 731 C C . ILE A 1 96 ? -13.401 4.689 19.986 1.00 98.19 96 ILE A C 1
ATOM 733 O O . ILE A 1 96 ? -14.437 4.448 20.611 1.00 98.19 96 ILE A O 1
ATOM 737 N N . ARG A 1 97 ? -12.198 4.379 20.494 1.00 98.19 97 ARG A N 1
ATOM 738 C CA . ARG A 1 97 ? -12.029 3.855 21.862 1.00 98.19 97 ARG A CA 1
ATOM 739 C C . ARG A 1 97 ? -12.347 4.904 22.923 1.00 98.19 97 ARG A C 1
ATOM 741 O O . ARG A 1 97 ? -12.973 4.557 23.923 1.00 98.19 97 ARG A O 1
ATOM 748 N N . GLU A 1 98 ? -11.897 6.137 22.727 1.00 98.56 98 GLU A N 1
ATOM 749 C CA . GLU A 1 98 ? -12.143 7.248 23.651 1.00 98.56 98 GLU A CA 1
ATOM 750 C C . GLU A 1 98 ? -13.638 7.566 23.739 1.00 98.56 98 GLU A C 1
ATOM 752 O O . GLU A 1 98 ? -14.183 7.584 24.841 1.00 98.56 98 GLU A O 1
ATOM 757 N N . ASP A 1 99 ? -14.327 7.656 22.600 1.00 97.56 99 ASP A N 1
ATOM 758 C CA . ASP A 1 99 ? -15.776 7.862 22.524 1.00 97.56 99 ASP A CA 1
ATOM 759 C C . ASP A 1 99 ? -16.539 6.782 23.302 1.00 97.56 99 ASP A C 1
ATOM 761 O O . ASP A 1 99 ? -17.418 7.082 24.112 1.00 97.56 99 ASP A O 1
ATOM 765 N N . ARG A 1 100 ? -16.170 5.507 23.110 1.00 98.44 100 ARG A N 1
ATOM 766 C CA . ARG A 1 100 ? -16.770 4.385 23.845 1.00 98.44 100 ARG A CA 1
ATOM 767 C C . ARG A 1 100 ? -16.541 4.518 25.348 1.00 98.44 100 ARG A C 1
ATOM 769 O O . ARG A 1 100 ? -17.468 4.319 26.129 1.00 98.44 100 ARG A O 1
ATOM 776 N N . ASN A 1 101 ? -15.309 4.807 25.762 1.00 98.12 101 ASN A N 1
ATOM 777 C CA . ASN A 1 101 ? -14.968 4.917 27.178 1.00 98.12 101 ASN A CA 1
ATOM 778 C C . ASN A 1 101 ? -15.723 6.082 27.840 1.00 98.12 101 ASN A C 1
ATOM 780 O O . ASN A 1 101 ? -16.252 5.911 28.938 1.00 98.12 101 ASN A O 1
ATOM 784 N N . ASN A 1 102 ? -15.838 7.220 27.152 1.00 97.75 102 ASN A N 1
ATOM 785 C CA . ASN A 1 102 ? -16.604 8.376 27.612 1.00 97.75 102 ASN A CA 1
ATOM 786 C C . ASN A 1 102 ? -18.096 8.046 27.738 1.00 97.75 102 ASN A C 1
ATOM 788 O O . ASN A 1 102 ? -18.698 8.353 28.763 1.00 97.75 102 ASN A O 1
ATOM 792 N N . ALA A 1 103 ? -18.677 7.349 26.756 1.00 96.19 103 ALA A N 1
ATOM 793 C CA . ALA A 1 103 ? -20.072 6.914 26.809 1.00 96.19 103 ALA A CA 1
ATOM 794 C C . ALA A 1 103 ? -20.343 5.946 27.976 1.00 96.19 103 ALA A C 1
ATOM 796 O O . ALA A 1 103 ? -21.342 6.079 28.682 1.00 96.19 103 ALA A O 1
ATOM 797 N N . ILE A 1 104 ? -19.434 4.995 28.224 1.00 96.50 104 ILE A N 1
ATOM 798 C CA . ILE A 1 104 ? -19.530 4.078 29.370 1.00 96.50 104 ILE A CA 1
ATOM 799 C C . ILE A 1 104 ? -19.439 4.850 30.687 1.00 96.50 104 ILE A C 1
ATOM 801 O O . ILE A 1 104 ? -20.241 4.605 31.588 1.00 96.50 104 ILE A O 1
ATOM 805 N N . LYS A 1 105 ? -18.490 5.785 30.799 1.00 96.38 105 LYS A N 1
ATOM 806 C CA . LYS A 1 105 ? -18.326 6.613 31.995 1.00 96.38 105 LYS A CA 1
ATOM 807 C C . LYS A 1 105 ? -19.574 7.456 32.259 1.00 96.38 105 LYS A C 1
ATOM 809 O O . LYS A 1 105 ? -20.100 7.407 33.363 1.00 96.38 105 LYS A O 1
ATOM 814 N N . ALA A 1 106 ? -20.111 8.124 31.240 1.00 92.31 106 ALA A N 1
ATOM 815 C CA . ALA A 1 106 ? -21.343 8.901 31.352 1.00 92.31 106 ALA A CA 1
ATOM 816 C C . ALA A 1 106 ? -22.526 8.042 31.837 1.00 92.31 106 ALA A C 1
ATOM 818 O O . ALA A 1 106 ? -23.256 8.444 32.741 1.00 92.31 106 ALA A O 1
ATOM 819 N N . ALA A 1 107 ? -22.677 6.823 31.308 1.00 92.56 107 ALA A N 1
ATOM 820 C CA . ALA A 1 107 ? -23.709 5.891 31.761 1.00 92.56 107 ALA A CA 1
ATOM 821 C C . ALA A 1 107 ? -23.514 5.449 33.225 1.00 92.56 107 ALA A C 1
ATOM 823 O O . ALA A 1 107 ? -24.484 5.254 33.959 1.00 92.56 107 ALA A O 1
ATOM 824 N N . GLN A 1 108 ? -22.266 5.266 33.661 1.00 93.06 108 GLN A N 1
ATOM 825 C CA . GLN A 1 108 ? -21.946 4.928 35.049 1.00 93.06 108 GLN A CA 1
ATOM 826 C C . GLN A 1 108 ? -22.206 6.097 36.000 1.00 93.06 108 GLN A C 1
ATOM 828 O O . GLN A 1 108 ? -22.743 5.877 37.083 1.00 93.06 108 GLN A O 1
ATOM 833 N N . ASP A 1 109 ? -21.842 7.311 35.602 1.00 90.69 109 ASP A N 1
ATOM 834 C CA . ASP A 1 109 ? -22.015 8.511 36.415 1.00 90.69 109 ASP A CA 1
ATOM 835 C C . ASP A 1 109 ? -23.505 8.852 36.571 1.00 90.69 109 ASP A C 1
ATOM 837 O O . ASP A 1 109 ? -23.952 9.087 37.691 1.00 90.69 109 ASP A O 1
ATOM 841 N N . ALA A 1 110 ? -24.303 8.727 35.502 1.00 87.75 110 ALA A N 1
ATOM 842 C CA . ALA A 1 110 ? -25.761 8.874 35.558 1.00 87.75 110 ALA A CA 1
ATOM 843 C C . ALA A 1 110 ? -26.435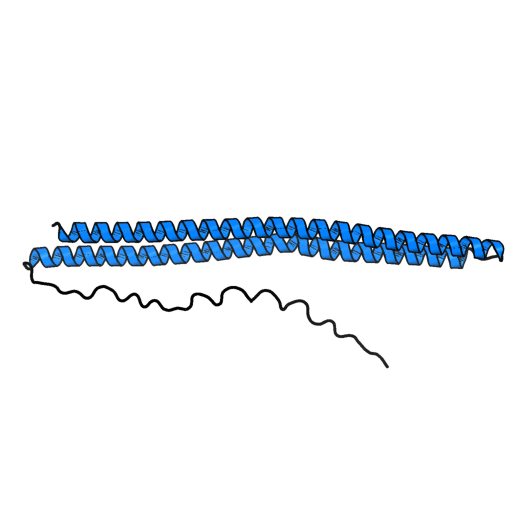 7.847 36.489 1.00 87.75 110 ALA A C 1
ATOM 845 O O . ALA A 1 110 ? -27.376 8.166 37.212 1.00 87.75 110 ALA A O 1
ATOM 846 N N . TYR A 1 111 ? -25.939 6.606 36.505 1.00 89.19 111 TYR A N 1
ATOM 847 C CA . TYR A 1 111 ? -26.424 5.595 37.446 1.00 89.19 111 TYR A CA 1
ATOM 848 C C . TYR A 1 111 ? -26.100 5.961 38.897 1.00 89.19 111 TYR A C 1
ATOM 850 O O . TYR A 1 111 ? -26.941 5.773 39.767 1.00 89.19 111 TYR A O 1
ATOM 858 N N . LYS A 1 112 ? -24.891 6.469 39.168 1.00 87.25 112 LYS A N 1
ATOM 859 C CA . LYS A 1 112 ? -24.474 6.851 40.525 1.00 87.25 112 LYS A CA 1
ATOM 860 C C . LYS A 1 112 ? -25.253 8.053 41.060 1.00 87.25 112 LYS A C 1
ATOM 862 O O . LYS A 1 112 ? -25.486 8.112 42.260 1.00 87.25 112 LYS A O 1
ATOM 867 N N . SER A 1 113 ? -25.625 9.005 40.204 1.00 84.25 113 SER A N 1
ATOM 868 C CA . SER A 1 113 ? -26.316 10.229 40.625 1.00 84.25 113 SER A CA 1
ATOM 869 C C . SER A 1 113 ? -27.832 10.072 40.786 1.00 84.25 113 SER A C 1
ATOM 871 O O . SER A 1 113 ? -28.434 10.830 41.538 1.00 84.25 113 SER A O 1
ATOM 873 N N . GLY A 1 114 ? -28.464 9.111 40.103 1.00 78.00 114 GLY A N 1
ATOM 874 C CA . GLY A 1 114 ? -29.928 8.988 40.046 1.00 78.00 114 GLY A CA 1
ATOM 875 C C . GLY A 1 114 ? -30.595 8.120 41.126 1.00 78.00 114 GLY A C 1
ATOM 876 O O . GLY A 1 114 ? -31.814 7.950 41.101 1.00 78.00 114 GLY A O 1
ATOM 877 N N . THR A 1 115 ? -29.849 7.513 42.050 1.00 70.19 115 THR A N 1
ATOM 878 C CA . THR A 1 115 ? -30.405 6.512 42.980 1.00 70.19 115 THR A CA 1
ATOM 879 C C . THR A 1 115 ? -30.938 7.129 44.275 1.00 70.19 115 THR A C 1
ATOM 881 O O . THR A 1 115 ? -30.153 7.499 45.143 1.00 70.19 115 THR A O 1
ATOM 884 N N . THR A 1 116 ? -32.265 7.164 44.440 1.00 70.75 116 THR A N 1
ATOM 885 C CA . THR A 1 116 ? -32.941 7.572 45.695 1.00 70.75 116 THR A CA 1
ATOM 886 C C . THR A 1 116 ? -33.974 6.559 46.210 1.00 70.75 116 THR A C 1
ATOM 888 O O . THR A 1 116 ? -34.309 6.583 47.390 1.00 70.75 116 THR A O 1
ATOM 891 N N . THR A 1 117 ? -34.452 5.626 45.372 1.00 70.00 117 THR A N 1
ATOM 892 C CA . THR A 1 117 ? -35.391 4.550 45.760 1.00 70.00 117 THR A CA 1
ATOM 893 C C . THR A 1 117 ? -35.038 3.209 45.095 1.00 70.00 117 THR A C 1
ATOM 895 O O . THR A 1 117 ? -34.318 3.173 44.092 1.00 70.00 117 THR A O 1
ATOM 898 N N . ALA A 1 118 ? -35.564 2.087 45.610 1.00 68.25 118 ALA A N 1
ATOM 899 C CA . ALA A 1 118 ? -35.317 0.748 45.053 1.00 68.25 118 ALA A CA 1
ATOM 900 C C . ALA A 1 118 ? -35.847 0.580 43.611 1.00 68.25 118 ALA A C 1
ATOM 902 O O . ALA A 1 118 ? -35.142 0.038 42.757 1.00 68.25 118 ALA A O 1
ATOM 903 N N . SER A 1 119 ? -37.043 1.106 43.311 1.00 67.31 119 SER A N 1
ATOM 904 C CA . SER A 1 119 ? -37.627 1.055 41.960 1.00 67.31 119 SER A CA 1
ATOM 905 C C . SER A 1 119 ? -36.833 1.910 40.962 1.00 67.31 119 SER A C 1
ATOM 907 O O . SER A 1 119 ? -36.549 1.463 39.850 1.00 67.31 119 SER A O 1
ATOM 909 N N . SER A 1 120 ? -36.378 3.100 41.379 1.00 74.38 120 SER A N 1
ATOM 910 C CA . SER A 1 120 ? -35.474 3.946 40.581 1.00 74.38 120 SER A CA 1
ATOM 911 C C . SER A 1 120 ? -34.125 3.262 40.329 1.00 74.38 120 SER A C 1
ATOM 913 O O . SER A 1 120 ? -33.539 3.394 39.261 1.00 74.38 120 SER A O 1
ATOM 915 N N . THR A 1 121 ? -33.634 2.479 41.292 1.00 78.69 121 THR A N 1
ATOM 916 C CA . THR A 1 121 ? -32.351 1.770 41.175 1.00 78.69 121 THR A CA 1
ATOM 917 C C . THR A 1 121 ? -32.405 0.645 40.136 1.00 78.69 121 THR A C 1
ATOM 919 O O . THR A 1 121 ? -31.467 0.486 39.349 1.00 78.69 121 THR A O 1
ATOM 922 N N . LEU A 1 122 ? -33.503 -0.119 40.089 1.00 82.00 122 LEU A N 1
ATOM 923 C CA . LEU A 1 122 ? -33.722 -1.169 39.085 1.00 82.00 122 LEU A CA 1
ATOM 924 C C . LEU A 1 122 ? -33.809 -0.596 37.665 1.00 82.00 122 LEU A C 1
ATOM 926 O O . LEU A 1 122 ? -33.113 -1.085 36.772 1.00 82.00 122 LEU A O 1
ATOM 930 N N . SER A 1 123 ? -34.597 0.465 37.459 1.00 85.19 123 SER A N 1
ATOM 931 C CA . SER A 1 123 ? -34.727 1.089 36.136 1.00 85.19 123 SER A CA 1
ATOM 932 C C . SER A 1 123 ? -33.401 1.694 35.658 1.00 85.19 123 SER A C 1
ATOM 934 O O . SER A 1 123 ? -32.976 1.441 34.529 1.00 85.19 123 SER A O 1
ATOM 936 N N . LEU A 1 124 ? -32.671 2.399 36.531 1.00 87.62 124 LEU A N 1
ATOM 937 C CA . LEU A 1 124 ? -31.364 2.978 36.203 1.00 87.62 124 LEU A CA 1
ATOM 938 C C . LEU A 1 124 ? -30.308 1.910 35.895 1.00 87.62 124 LEU A C 1
ATOM 940 O O . LEU A 1 124 ? -29.447 2.123 35.036 1.00 87.62 124 LEU A O 1
ATOM 944 N N . LYS A 1 125 ? -30.364 0.746 36.554 1.00 89.75 125 LYS A N 1
ATOM 945 C CA . LYS A 1 125 ? -29.465 -0.381 36.266 1.00 89.75 125 LYS A CA 1
ATOM 946 C C . LYS A 1 125 ? -29.652 -0.893 34.837 1.00 89.75 125 LYS A C 1
ATOM 948 O O . LYS A 1 125 ? -28.650 -1.111 34.147 1.00 89.75 125 LYS A O 1
ATOM 953 N N . GLU A 1 126 ? -30.895 -1.053 34.385 1.00 91.50 126 GLU A N 1
ATOM 954 C CA . GLU A 1 126 ? -31.196 -1.507 33.021 1.00 91.50 126 GLU A CA 1
ATOM 955 C C . GLU A 1 126 ? -30.882 -0.436 31.967 1.00 91.50 126 GLU A C 1
ATOM 957 O O . GLU A 1 126 ? -30.306 -0.759 30.922 1.00 91.50 126 GLU A O 1
ATOM 962 N N . ILE A 1 127 ? -31.135 0.844 32.264 1.00 90.19 127 ILE A N 1
ATOM 963 C CA . ILE A 1 127 ? -30.726 1.966 31.401 1.00 90.19 127 ILE A CA 1
ATOM 964 C C . ILE A 1 127 ? -29.203 1.971 31.221 1.00 90.19 127 ILE A C 1
ATOM 966 O O . ILE A 1 127 ? -28.712 1.968 30.091 1.00 90.19 127 ILE A O 1
ATOM 970 N N . ARG A 1 128 ? -28.434 1.889 32.316 1.00 94.19 128 ARG A N 1
ATOM 971 C CA . ARG A 1 128 ? -26.963 1.826 32.273 1.00 94.19 128 ARG A CA 1
ATOM 972 C C . ARG A 1 128 ? -26.473 0.636 31.453 1.00 94.19 128 ARG A C 1
ATOM 974 O O . ARG A 1 128 ? -25.574 0.780 30.626 1.00 94.19 128 ARG A O 1
ATOM 981 N N . LYS A 1 129 ? -27.036 -0.550 31.691 1.00 95.38 129 LYS A N 1
ATOM 982 C CA . LYS A 1 129 ? -26.674 -1.778 30.970 1.00 95.38 129 LYS A CA 1
ATOM 983 C C . LYS A 1 129 ? -26.912 -1.623 29.468 1.00 95.38 129 LYS A C 1
ATOM 985 O O . LYS A 1 129 ? -26.036 -1.972 28.675 1.00 95.38 129 LYS A O 1
ATOM 990 N N . THR A 1 130 ? -28.056 -1.059 29.090 1.00 95.62 130 THR A N 1
ATOM 991 C CA . THR A 1 130 ? -28.410 -0.784 27.694 1.00 95.62 130 THR A CA 1
ATOM 992 C C . THR A 1 130 ? -27.448 0.224 27.074 1.00 95.62 130 THR A C 1
ATOM 994 O O . THR A 1 130 ? -26.884 -0.057 26.021 1.00 95.62 130 THR A O 1
ATOM 997 N N . ALA A 1 131 ? -27.158 1.334 27.757 1.00 93.94 131 ALA A N 1
ATOM 998 C CA . ALA A 1 131 ? -26.213 2.343 27.283 1.00 93.94 131 ALA A CA 1
ATOM 999 C C . ALA A 1 131 ? -24.805 1.766 27.045 1.00 93.94 131 ALA A C 1
ATOM 1001 O O . ALA A 1 131 ? -24.205 2.005 25.996 1.00 93.94 131 ALA A O 1
ATOM 1002 N N . ILE A 1 132 ? -24.297 0.936 27.965 1.00 96.62 132 ILE A N 1
ATOM 1003 C CA . ILE A 1 132 ? -23.001 0.254 27.806 1.00 96.62 132 ILE A CA 1
ATOM 1004 C C . ILE A 1 132 ? -23.030 -0.713 26.613 1.00 96.62 132 ILE A C 1
ATOM 1006 O O . ILE A 1 132 ? -22.087 -0.745 25.817 1.00 96.62 132 ILE A O 1
ATOM 1010 N N . LYS A 1 133 ? -24.107 -1.495 26.456 1.00 97.75 133 LYS A N 1
ATOM 1011 C CA . LYS A 1 133 ? -24.273 -2.408 25.315 1.00 97.75 133 LYS A CA 1
ATOM 1012 C C . LYS A 1 133 ? -24.276 -1.643 23.988 1.00 97.75 133 LYS A C 1
ATOM 1014 O O . LYS A 1 133 ? -23.589 -2.055 23.051 1.00 97.75 133 LYS A O 1
ATOM 1019 N N . THR A 1 134 ? -24.989 -0.523 23.922 1.00 97.25 134 THR A N 1
ATOM 1020 C CA . THR A 1 134 ? -25.026 0.354 22.748 1.00 97.25 134 THR A CA 1
ATOM 1021 C C . THR A 1 134 ? -23.645 0.927 22.446 1.00 97.25 134 THR A C 1
ATOM 1023 O O . THR A 1 134 ? -23.172 0.783 21.323 1.00 97.25 134 THR A O 1
ATOM 1026 N N . ALA A 1 135 ? -22.938 1.470 23.443 1.00 96.75 135 ALA A N 1
ATOM 1027 C CA . ALA A 1 135 ? -21.585 2.003 23.262 1.00 96.75 135 ALA A CA 1
ATOM 1028 C C . ALA A 1 135 ? -20.612 0.953 22.696 1.00 96.75 135 ALA A C 1
ATOM 1030 O O . ALA A 1 135 ? -19.847 1.240 21.775 1.00 96.75 135 ALA A O 1
ATOM 1031 N N . ASN A 1 136 ? -20.671 -0.284 23.198 1.00 97.56 136 ASN A N 1
ATOM 1032 C CA . ASN A 1 136 ? -19.859 -1.391 22.689 1.00 97.56 136 ASN A CA 1
ATOM 1033 C C . ASN A 1 136 ? -20.240 -1.802 21.259 1.00 97.56 136 ASN A C 1
ATOM 1035 O O . ASN A 1 136 ? -19.363 -2.111 20.453 1.00 97.56 136 ASN A O 1
ATOM 1039 N N . THR A 1 137 ? -21.532 -1.789 20.933 1.00 98.25 137 THR A N 1
ATOM 1040 C CA . THR A 1 137 ? -22.021 -2.100 19.581 1.00 98.25 137 THR A CA 1
ATOM 1041 C C . THR A 1 137 ? -21.522 -1.059 18.582 1.00 98.25 137 THR A C 1
ATOM 1043 O O . THR A 1 137 ? -20.885 -1.418 17.590 1.00 98.25 137 THR A O 1
ATOM 1046 N N . THR A 1 138 ? -21.696 0.226 18.899 1.00 97.44 138 THR A N 1
ATOM 1047 C CA . THR A 1 138 ? -21.202 1.347 18.090 1.00 97.44 138 THR A CA 1
ATOM 1048 C C . THR A 1 138 ? -19.685 1.298 17.923 1.00 97.44 138 THR A C 1
ATOM 1050 O O . THR A 1 138 ? -19.180 1.488 16.819 1.00 97.44 138 THR A O 1
ATOM 1053 N N . TYR A 1 139 ? -18.946 0.994 18.995 1.00 98.12 139 TYR A N 1
ATOM 1054 C CA . TYR A 1 139 ? -17.495 0.805 18.946 1.00 98.12 139 TYR A CA 1
ATOM 1055 C C . TYR A 1 139 ? -17.087 -0.265 17.926 1.00 98.12 139 TYR A C 1
ATOM 1057 O O . TYR A 1 139 ? -16.243 -0.015 17.064 1.00 98.12 139 TYR A O 1
ATOM 1065 N N . ASN A 1 140 ? -17.698 -1.449 18.006 1.00 97.44 140 ASN A N 1
ATOM 1066 C CA . ASN A 1 140 ? -17.373 -2.565 17.122 1.00 97.44 140 ASN A CA 1
ATOM 1067 C C . ASN A 1 140 ? -17.705 -2.243 15.661 1.00 97.44 140 ASN A C 1
ATOM 1069 O O . ASN A 1 140 ? -16.906 -2.545 14.773 1.00 97.44 140 ASN A O 1
ATOM 1073 N N . GLN A 1 141 ? -18.853 -1.605 15.420 1.00 98.31 141 GLN A N 1
ATOM 1074 C CA . GLN A 1 141 ? -19.273 -1.197 14.084 1.00 98.31 141 GLN A CA 1
ATOM 1075 C C . GLN A 1 141 ? -18.295 -0.186 13.474 1.00 98.31 141 GLN A C 1
ATOM 1077 O O . GLN A 1 141 ? -17.708 -0.463 12.427 1.00 98.31 141 GLN A O 1
ATOM 1082 N N . LYS A 1 142 ? -18.037 0.932 14.163 1.00 97.56 142 LYS A N 1
ATOM 1083 C CA . LYS A 1 142 ? -17.136 1.982 13.663 1.00 97.56 142 LYS A CA 1
ATOM 1084 C C . LYS A 1 142 ? -15.719 1.464 13.426 1.00 97.56 142 LYS A C 1
ATOM 1086 O O . LYS A 1 142 ? -15.070 1.847 12.452 1.00 97.56 142 LYS A O 1
ATOM 1091 N N . LEU A 1 143 ? -15.222 0.580 14.295 1.00 97.50 143 LEU A N 1
ATOM 1092 C CA . LEU A 1 143 ? -13.894 -0.010 14.128 1.00 97.50 143 LEU A CA 1
ATOM 1093 C C . LEU A 1 143 ? -13.834 -0.924 12.897 1.00 97.50 143 LEU A C 1
ATOM 1095 O O . LEU A 1 143 ? -12.841 -0.903 12.167 1.00 97.50 143 LEU A O 1
ATOM 1099 N N . LYS A 1 144 ? -14.891 -1.706 12.644 1.00 98.00 144 LYS A N 1
ATOM 1100 C CA . LYS A 1 144 ? -15.002 -2.550 11.448 1.00 98.00 144 LYS A CA 1
ATOM 1101 C C . LYS A 1 144 ? -14.993 -1.702 10.177 1.00 98.00 144 LYS A C 1
ATOM 1103 O O . LYS A 1 144 ? -14.197 -1.985 9.287 1.00 98.00 144 LYS A O 1
ATOM 1108 N N . GLU A 1 145 ? -15.816 -0.661 10.116 1.00 97.44 145 GLU A N 1
ATOM 1109 C CA . GLU A 1 145 ? -15.891 0.269 8.977 1.00 97.44 145 GLU A CA 1
ATOM 1110 C C . GLU A 1 145 ? -14.536 0.945 8.718 1.00 97.44 145 GLU A C 1
ATOM 1112 O O . GLU A 1 145 ? -13.998 0.883 7.614 1.00 97.44 145 GLU A O 1
ATOM 1117 N N . THR A 1 146 ? -13.912 1.479 9.770 1.00 96.62 146 THR A N 1
ATOM 1118 C CA . THR A 1 146 ? -12.580 2.106 9.699 1.00 96.62 146 THR A CA 1
ATOM 1119 C C . THR A 1 146 ? -11.513 1.132 9.188 1.00 96.62 146 THR A C 1
ATOM 1121 O O . THR A 1 146 ? -10.642 1.499 8.396 1.00 96.62 146 THR A O 1
ATOM 1124 N N . LYS A 1 147 ? -11.578 -0.138 9.608 1.00 97.31 147 LYS A N 1
ATOM 1125 C CA . LYS A 1 147 ? -10.671 -1.185 9.129 1.00 97.31 147 LYS A CA 1
ATOM 1126 C C . LYS A 1 147 ? -10.886 -1.492 7.649 1.00 97.31 147 LYS A C 1
ATOM 1128 O O . LYS A 1 147 ? -9.895 -1.682 6.951 1.00 97.31 147 LYS A O 1
ATOM 1133 N N . VAL A 1 148 ? -12.131 -1.546 7.175 1.00 98.25 148 VAL A N 1
ATOM 1134 C CA . VAL A 1 148 ? -12.442 -1.775 5.753 1.00 98.25 148 VAL A CA 1
ATOM 1135 C C . VAL A 1 148 ? -11.835 -0.668 4.894 1.00 98.25 148 VAL A C 1
ATOM 1137 O O . VAL A 1 148 ? -11.034 -0.975 4.013 1.00 98.25 148 VAL A O 1
ATOM 1140 N N . LEU A 1 149 ? -12.081 0.598 5.241 1.00 97.00 149 LEU A N 1
ATOM 1141 C CA . LEU A 1 149 ? -11.530 1.752 4.518 1.00 97.00 149 LEU A CA 1
ATOM 1142 C C . LEU A 1 149 ? -9.996 1.728 4.452 1.00 97.00 149 LEU A C 1
ATOM 1144 O O . LEU A 1 149 ? -9.395 2.009 3.411 1.00 97.00 149 LEU A O 1
ATOM 1148 N N . TYR A 1 150 ? -9.342 1.349 5.554 1.00 98.06 150 TYR A N 1
ATOM 1149 C CA . TYR A 1 150 ? -7.890 1.182 5.578 1.00 98.06 150 TYR A CA 1
ATOM 1150 C C . TYR A 1 150 ? -7.412 0.078 4.623 1.00 98.06 150 TYR A C 1
ATOM 1152 O O . TYR A 1 150 ? -6.431 0.274 3.904 1.00 98.06 150 TYR A O 1
ATOM 1160 N N . GLN A 1 151 ? -8.090 -1.074 4.593 1.00 98.12 151 GLN A N 1
ATOM 1161 C CA . GLN A 1 151 ? -7.716 -2.177 3.703 1.00 98.12 151 GLN A CA 1
ATOM 1162 C C . GLN A 1 151 ? -7.937 -1.829 2.230 1.00 98.12 151 GLN A C 1
ATOM 1164 O O . GLN A 1 151 ? -7.080 -2.144 1.407 1.00 98.12 151 GLN A O 1
ATOM 1169 N N . GLU A 1 152 ? -9.031 -1.147 1.899 1.00 97.81 152 GLU A N 1
ATOM 1170 C CA . GLU A 1 152 ? -9.307 -0.663 0.541 1.00 97.81 152 GLU A CA 1
ATOM 1171 C C . GLU A 1 152 ? -8.239 0.330 0.079 1.00 97.81 152 GLU A C 1
ATOM 1173 O O . GLU A 1 152 ? -7.637 0.150 -0.981 1.00 97.81 152 GLU A O 1
ATOM 1178 N N . SER A 1 153 ? -7.913 1.312 0.925 1.00 96.75 153 SER A N 1
ATOM 1179 C CA . SER A 1 153 ? -6.848 2.285 0.654 1.00 96.75 153 SER A CA 1
ATOM 1180 C C . SER A 1 153 ? -5.498 1.597 0.444 1.00 96.75 153 SER A C 1
ATOM 1182 O O . SER A 1 153 ? -4.780 1.875 -0.516 1.00 96.75 153 SER A O 1
ATOM 1184 N N . LYS A 1 154 ? -5.154 0.647 1.323 1.00 97.75 154 LYS A N 1
ATOM 1185 C CA . LYS A 1 154 ? -3.923 -0.142 1.217 1.00 97.75 154 LYS A CA 1
ATOM 1186 C C . LYS A 1 154 ? -3.888 -0.949 -0.081 1.00 97.75 154 LYS A C 1
ATOM 1188 O O . LYS A 1 154 ? -2.850 -0.971 -0.741 1.00 97.75 154 LYS A O 1
ATOM 1193 N N . LYS A 1 155 ? -4.992 -1.607 -0.441 1.00 97.88 155 LYS A N 1
ATOM 1194 C CA . LYS A 1 155 ? -5.104 -2.400 -1.668 1.00 97.88 155 LYS A CA 1
ATOM 1195 C C . LYS A 1 155 ? -4.859 -1.532 -2.899 1.00 97.88 155 LYS A C 1
ATOM 1197 O O . LYS A 1 155 ? -3.983 -1.865 -3.687 1.00 97.88 155 LYS A O 1
ATOM 1202 N N . ALA A 1 156 ? -5.527 -0.385 -2.999 1.00 97.69 156 ALA A N 1
ATOM 1203 C CA . ALA A 1 156 ? -5.358 0.536 -4.121 1.00 97.69 156 ALA A CA 1
ATOM 1204 C C . ALA A 1 156 ? -3.895 0.992 -4.301 1.00 97.69 156 ALA A C 1
ATOM 1206 O O . ALA A 1 156 ? -3.371 1.003 -5.417 1.00 97.69 156 ALA A O 1
ATOM 1207 N N . VAL A 1 157 ? -3.201 1.312 -3.201 1.00 98.06 157 VAL A N 1
ATOM 1208 C CA . VAL A 1 157 ? -1.776 1.687 -3.242 1.00 98.06 157 VAL A CA 1
ATOM 1209 C C . VAL A 1 157 ? -0.901 0.525 -3.715 1.00 98.06 157 VAL A C 1
ATOM 1211 O O . VAL A 1 157 ? 0.003 0.722 -4.530 1.00 98.06 157 VAL A O 1
ATOM 1214 N N . MET A 1 158 ? -1.160 -0.688 -3.224 1.00 98.06 158 MET A N 1
ATOM 1215 C CA . MET A 1 158 ? -0.398 -1.874 -3.616 1.00 98.06 158 MET A CA 1
ATOM 1216 C C . MET A 1 158 ? -0.631 -2.251 -5.082 1.00 98.06 158 MET A C 1
ATOM 1218 O O . MET A 1 158 ? 0.332 -2.570 -5.777 1.00 98.06 158 MET A O 1
ATOM 1222 N N . ASP A 1 159 ? -1.862 -2.144 -5.577 1.00 98.31 159 ASP A N 1
ATOM 1223 C CA . ASP A 1 159 ? -2.193 -2.410 -6.979 1.00 98.31 159 ASP A CA 1
ATOM 1224 C C . ASP A 1 159 ? -1.448 -1.440 -7.910 1.00 98.31 159 ASP A C 1
ATOM 1226 O O . ASP A 1 159 ? -0.805 -1.867 -8.875 1.00 98.31 159 ASP A O 1
ATOM 1230 N N . LYS A 1 160 ? -1.430 -0.141 -7.569 1.00 98.00 160 LYS A N 1
ATOM 1231 C CA . LYS A 1 160 ? -0.636 0.865 -8.293 1.00 98.00 160 LYS A CA 1
ATOM 1232 C C . LYS A 1 160 ? 0.858 0.529 -8.269 1.00 98.00 160 LYS A C 1
ATOM 1234 O O . LYS A 1 160 ? 1.514 0.590 -9.308 1.00 98.00 160 LYS A O 1
ATOM 1239 N N . TYR A 1 161 ? 1.390 0.150 -7.107 1.00 98.44 161 TYR A N 1
ATOM 1240 C CA . TYR A 1 161 ? 2.793 -0.235 -6.947 1.00 98.44 161 TYR A CA 1
ATOM 1241 C C . TYR A 1 161 ? 3.178 -1.421 -7.841 1.00 98.44 161 TYR A C 1
ATOM 1243 O O . TYR A 1 161 ? 4.163 -1.340 -8.577 1.00 98.44 161 TYR A O 1
ATOM 1251 N N . TYR A 1 162 ? 2.406 -2.509 -7.810 1.00 97.81 162 TYR A N 1
ATOM 1252 C CA . TYR A 1 162 ? 2.713 -3.702 -8.600 1.00 97.81 162 TYR A CA 1
ATOM 1253 C C . TYR A 1 162 ? 2.623 -3.435 -10.099 1.00 97.81 162 TYR A C 1
ATOM 1255 O O . TYR A 1 162 ? 3.498 -3.876 -10.849 1.00 97.81 162 TYR A O 1
ATOM 1263 N N . LYS A 1 163 ? 1.610 -2.673 -10.531 1.00 98.31 163 LYS A N 1
ATOM 1264 C CA . LYS A 1 163 ? 1.473 -2.250 -11.926 1.00 98.31 163 LYS A CA 1
ATOM 1265 C C . LYS A 1 163 ? 2.698 -1.453 -12.384 1.00 98.31 163 LYS A C 1
ATOM 1267 O O . LYS A 1 163 ? 3.328 -1.836 -13.366 1.00 98.31 163 LYS A O 1
ATOM 1272 N N . ALA A 1 164 ? 3.090 -0.429 -11.626 1.00 97.81 164 ALA A N 1
ATOM 1273 C CA . ALA A 1 164 ? 4.221 0.430 -11.971 1.00 97.81 164 ALA A CA 1
ATOM 1274 C C . ALA A 1 164 ? 5.555 -0.337 -12.043 1.00 97.81 164 ALA A C 1
ATOM 1276 O O . ALA A 1 164 ? 6.343 -0.124 -12.962 1.00 97.81 164 ALA A O 1
ATOM 1277 N N . ILE A 1 165 ? 5.809 -1.265 -11.110 1.00 97.62 165 ILE A N 1
ATOM 1278 C CA . ILE A 1 165 ? 7.013 -2.110 -11.155 1.00 97.62 165 ILE A CA 1
ATOM 1279 C C . ILE A 1 165 ? 7.022 -2.992 -12.406 1.00 97.62 165 ILE A C 1
ATOM 1281 O O . ILE A 1 165 ? 8.035 -3.046 -13.104 1.00 97.62 165 ILE A O 1
ATOM 1285 N N . LYS A 1 166 ? 5.901 -3.651 -12.721 1.00 97.56 166 LYS A N 1
ATOM 1286 C CA . LYS A 1 166 ? 5.796 -4.528 -13.895 1.00 97.56 166 LYS A CA 1
ATOM 1287 C C . LYS A 1 166 ? 6.026 -3.762 -15.200 1.00 97.56 166 LYS A C 1
ATOM 1289 O O . LYS A 1 166 ? 6.720 -4.253 -16.093 1.00 97.56 166 LYS A O 1
ATOM 1294 N N . GLU A 1 167 ? 5.463 -2.563 -15.307 1.00 97.75 167 GLU A N 1
ATOM 1295 C CA . GLU A 1 167 ? 5.655 -1.676 -16.457 1.00 97.75 167 GLU A CA 1
ATOM 1296 C C . GLU A 1 167 ? 7.121 -1.240 -16.584 1.00 97.75 167 GLU A C 1
ATOM 1298 O O . GLU A 1 167 ? 7.714 -1.398 -17.654 1.00 97.75 167 GLU A O 1
ATOM 1303 N N . ALA A 1 168 ? 7.746 -0.800 -15.486 1.00 97.00 168 ALA A N 1
ATOM 1304 C CA . ALA A 1 168 ? 9.155 -0.407 -15.460 1.00 97.00 168 ALA A CA 1
ATOM 1305 C C . ALA A 1 168 ? 10.097 -1.556 -15.866 1.00 97.00 168 ALA A C 1
ATOM 1307 O O . ALA A 1 168 ? 11.023 -1.360 -16.655 1.00 97.00 168 ALA A O 1
ATOM 1308 N N . GLU A 1 169 ? 9.857 -2.770 -15.364 1.00 96.88 169 GLU A N 1
ATOM 1309 C CA . GLU A 1 169 ? 10.641 -3.957 -15.722 1.00 96.88 169 GLU A CA 1
ATOM 1310 C C . GLU A 1 169 ? 10.486 -4.331 -17.197 1.00 96.88 169 GLU A C 1
ATOM 1312 O O . GLU A 1 169 ? 11.462 -4.701 -17.855 1.00 96.88 169 GLU A O 1
ATOM 1317 N N . THR A 1 170 ? 9.266 -4.228 -17.726 1.00 97.75 170 THR A N 1
ATOM 1318 C CA . THR A 1 170 ? 8.976 -4.510 -19.136 1.00 97.75 170 THR A CA 1
ATOM 1319 C C . THR A 1 170 ? 9.700 -3.516 -20.041 1.00 97.75 170 THR A C 1
ATOM 1321 O O . THR A 1 170 ? 10.390 -3.929 -20.976 1.00 97.75 170 THR A O 1
ATOM 1324 N N . ALA A 1 171 ? 9.620 -2.222 -19.720 1.00 97.19 171 ALA A N 1
ATOM 1325 C CA . ALA A 1 171 ? 10.310 -1.166 -20.453 1.00 97.19 171 ALA A CA 1
ATOM 1326 C C . ALA A 1 171 ? 11.837 -1.351 -20.422 1.00 97.19 171 ALA A C 1
ATOM 1328 O O . ALA A 1 171 ? 12.490 -1.291 -21.465 1.00 97.19 171 ALA A O 1
ATOM 1329 N N . TYR A 1 172 ? 12.408 -1.661 -19.252 1.00 97.75 172 TYR A N 1
ATOM 1330 C CA . TYR A 1 172 ? 13.841 -1.926 -19.112 1.00 97.75 172 TYR A CA 1
ATOM 1331 C C . TYR A 1 172 ? 14.297 -3.117 -19.970 1.00 97.75 172 TYR A C 1
ATOM 1333 O O . TYR A 1 172 ? 15.265 -3.002 -20.724 1.00 97.75 172 TYR A O 1
ATOM 1341 N N . LYS A 1 173 ? 13.577 -4.248 -19.923 1.00 97.00 173 LYS A N 1
ATOM 1342 C CA . LYS A 1 173 ? 13.892 -5.433 -20.742 1.00 97.00 173 LYS A CA 1
ATOM 1343 C C . LYS A 1 173 ? 13.841 -5.121 -22.239 1.00 97.00 173 LYS A C 1
ATOM 1345 O O . LYS A 1 173 ? 14.742 -5.528 -22.976 1.00 97.00 173 LYS A O 1
ATOM 1350 N N . ALA A 1 174 ? 12.821 -4.387 -22.685 1.00 96.81 174 ALA A N 1
ATOM 1351 C CA . ALA A 1 174 ? 12.692 -3.972 -24.078 1.00 96.81 174 ALA A CA 1
ATOM 1352 C C . ALA A 1 174 ? 13.866 -3.080 -24.514 1.00 96.81 174 ALA A C 1
ATOM 1354 O O . ALA A 1 174 ? 14.474 -3.326 -25.557 1.00 96.81 174 ALA A O 1
ATOM 1355 N N . ALA A 1 175 ? 14.247 -2.105 -23.685 1.00 96.12 175 ALA A N 1
ATOM 1356 C CA . ALA A 1 175 ? 15.361 -1.205 -23.967 1.00 96.12 175 ALA A CA 1
ATOM 1357 C C . ALA A 1 175 ? 16.713 -1.936 -24.041 1.00 96.12 175 ALA A C 1
ATOM 1359 O O . ALA A 1 175 ? 17.516 -1.659 -24.934 1.00 96.12 175 ALA A O 1
ATOM 1360 N N . VAL A 1 176 ? 16.957 -2.910 -23.157 1.00 96.69 176 VAL A N 1
ATOM 1361 C CA . VAL A 1 176 ? 18.165 -3.752 -23.208 1.00 96.69 176 VAL A CA 1
ATOM 1362 C C . VAL A 1 176 ? 18.204 -4.578 -24.495 1.00 96.69 176 VAL A C 1
ATOM 1364 O O . VAL A 1 176 ? 19.230 -4.602 -25.175 1.00 96.69 176 VAL A O 1
ATOM 1367 N N . LYS A 1 177 ? 17.084 -5.204 -24.884 1.00 96.12 177 LYS A N 1
ATOM 1368 C CA . LYS A 1 177 ? 16.993 -5.977 -26.135 1.00 96.12 177 LYS A CA 1
ATOM 1369 C C . LYS A 1 177 ? 17.247 -5.101 -27.366 1.00 96.12 177 LYS A C 1
ATOM 1371 O O . LYS A 1 177 ? 17.948 -5.521 -28.289 1.00 96.12 177 LYS A O 1
ATOM 1376 N N . ALA A 1 178 ? 16.713 -3.881 -27.372 1.00 94.81 178 ALA A N 1
ATOM 1377 C CA . ALA A 1 178 ? 16.956 -2.911 -28.435 1.00 94.81 178 ALA A CA 1
ATOM 1378 C C . ALA A 1 178 ? 18.442 -2.521 -28.514 1.00 94.81 178 ALA A C 1
ATOM 1380 O O . ALA A 1 178 ? 19.030 -2.569 -29.594 1.00 94.81 178 ALA A O 1
ATOM 1381 N N . ALA A 1 179 ? 19.081 -2.233 -27.374 1.00 93.94 179 ALA A N 1
ATOM 1382 C CA . ALA A 1 179 ? 20.511 -1.928 -27.316 1.00 93.94 179 ALA A CA 1
ATOM 1383 C C . ALA A 1 179 ? 21.375 -3.097 -27.826 1.00 93.94 179 ALA A C 1
ATOM 1385 O O . ALA A 1 179 ? 22.326 -2.887 -28.577 1.00 93.94 179 ALA A O 1
ATOM 1386 N N . GLN A 1 180 ? 21.018 -4.334 -27.469 1.00 94.56 180 GLN A N 1
ATOM 1387 C CA . GLN A 1 180 ? 21.714 -5.533 -27.937 1.00 94.56 180 GLN A CA 1
ATOM 1388 C C . GLN A 1 180 ? 21.573 -5.720 -29.453 1.00 94.56 180 GLN A C 1
ATOM 1390 O O . GLN A 1 180 ? 22.546 -6.053 -30.130 1.00 94.56 180 GLN A O 1
ATOM 1395 N N . SER A 1 181 ? 20.378 -5.475 -29.992 1.00 94.81 181 SER A N 1
ATOM 1396 C CA . SER A 1 181 ? 20.108 -5.574 -31.431 1.00 94.81 181 SER A CA 1
ATOM 1397 C C . SER A 1 181 ? 20.891 -4.520 -32.219 1.00 94.81 181 SER A C 1
ATOM 1399 O O . SER A 1 181 ? 21.504 -4.841 -33.235 1.00 94.81 181 SER A O 1
ATOM 1401 N N . ALA A 1 182 ? 20.954 -3.285 -31.710 1.00 92.69 182 ALA A N 1
ATOM 1402 C CA . ALA A 1 182 ? 21.758 -2.215 -32.297 1.00 92.69 182 ALA A CA 1
ATOM 1403 C C . ALA A 1 182 ? 23.258 -2.560 -32.305 1.00 92.69 182 ALA A C 1
ATOM 1405 O O . ALA A 1 182 ? 23.933 -2.364 -33.314 1.00 92.69 182 ALA A O 1
ATOM 1406 N N . TYR A 1 183 ? 23.773 -3.145 -31.218 1.00 93.62 183 TYR A N 1
ATOM 1407 C CA . TYR A 1 183 ? 25.161 -3.609 -31.163 1.00 93.62 183 TYR A CA 1
ATOM 1408 C C . TYR A 1 183 ? 25.443 -4.734 -32.172 1.00 93.62 183 TYR A C 1
ATOM 1410 O O . TYR A 1 183 ? 26.468 -4.708 -32.854 1.00 93.62 183 TYR A O 1
ATOM 1418 N N . ALA A 1 184 ? 24.533 -5.702 -32.313 1.00 91.50 184 ALA A N 1
ATOM 1419 C CA . ALA A 1 184 ? 24.669 -6.774 -33.298 1.00 91.50 184 ALA A CA 1
ATOM 1420 C C . ALA A 1 184 ? 24.677 -6.240 -34.742 1.00 91.50 184 ALA A C 1
ATOM 1422 O O . ALA A 1 184 ? 25.496 -6.678 -35.552 1.00 91.50 184 ALA A O 1
ATOM 1423 N N . ALA A 1 185 ? 23.819 -5.262 -35.049 1.00 91.25 185 ALA A N 1
ATOM 1424 C CA . ALA A 1 185 ? 23.800 -4.586 -36.344 1.00 91.25 185 ALA A CA 1
ATOM 1425 C C . ALA A 1 185 ? 25.106 -3.822 -36.613 1.00 91.25 185 ALA A C 1
ATOM 1427 O O . ALA A 1 185 ? 25.700 -3.997 -37.675 1.00 91.25 185 ALA A O 1
ATOM 1428 N N . ALA A 1 186 ? 25.601 -3.056 -35.634 1.00 89.31 186 ALA A N 1
ATOM 1429 C CA . ALA A 1 186 ? 26.876 -2.346 -35.742 1.00 89.31 186 ALA A CA 1
ATOM 1430 C C . ALA A 1 186 ? 28.050 -3.312 -35.970 1.00 89.31 186 ALA A C 1
ATOM 1432 O O . ALA A 1 186 ? 28.894 -3.076 -36.831 1.00 89.31 186 ALA A O 1
ATOM 1433 N N . LYS A 1 187 ? 28.063 -4.446 -35.259 1.00 89.25 187 LYS A N 1
ATOM 1434 C CA . LYS A 1 187 ? 29.051 -5.510 -35.465 1.00 89.25 187 LYS A CA 1
ATOM 1435 C C . LYS A 1 187 ? 28.988 -6.062 -36.892 1.00 89.25 187 LYS A C 1
ATOM 1437 O O . LYS A 1 187 ? 30.028 -6.195 -37.521 1.00 89.25 187 LYS A O 1
ATOM 1442 N N . LYS A 1 188 ? 27.794 -6.376 -37.409 1.00 88.31 188 LYS A N 1
ATOM 1443 C CA . LYS A 1 188 ? 27.623 -6.890 -38.779 1.00 88.31 188 LYS A CA 1
ATOM 1444 C C . LYS A 1 188 ? 28.082 -5.872 -39.828 1.00 88.31 188 LYS A C 1
ATOM 1446 O O . LYS A 1 188 ? 28.768 -6.257 -40.764 1.00 88.31 188 LYS A O 1
ATOM 1451 N N . ALA A 1 189 ? 27.742 -4.595 -39.649 1.00 85.81 189 ALA A N 1
ATOM 1452 C CA . ALA A 1 189 ? 28.150 -3.520 -40.552 1.00 85.81 189 ALA A CA 1
ATOM 1453 C C . ALA A 1 189 ? 29.676 -3.343 -40.597 1.00 85.81 189 ALA A C 1
ATOM 1455 O O . ALA A 1 189 ? 30.232 -3.169 -41.675 1.00 85.81 189 ALA A O 1
ATOM 1456 N N . ALA A 1 190 ? 30.355 -3.458 -39.452 1.00 83.38 190 ALA A N 1
ATOM 1457 C CA . ALA A 1 190 ? 31.813 -3.372 -39.380 1.00 83.38 190 ALA A CA 1
ATOM 1458 C C . ALA A 1 190 ? 32.534 -4.524 -40.108 1.00 83.38 190 ALA A C 1
ATOM 1460 O O . ALA A 1 190 ? 33.670 -4.349 -40.520 1.00 83.38 190 ALA A O 1
ATOM 1461 N N . PHE A 1 191 ? 31.900 -5.692 -40.272 1.00 78.69 191 PHE A N 1
ATOM 1462 C CA . PHE A 1 191 ? 32.469 -6.830 -41.017 1.00 78.69 191 PHE A CA 1
ATOM 1463 C C . PHE A 1 191 ? 32.072 -6.870 -42.499 1.00 78.69 191 PHE A C 1
ATOM 1465 O O . PHE A 1 191 ? 32.556 -7.731 -43.226 1.00 78.69 191 PHE A O 1
ATOM 1472 N N . ALA A 1 192 ? 31.160 -6.000 -42.933 1.00 79.31 192 ALA A N 1
ATOM 1473 C CA . ALA A 1 192 ? 30.702 -5.922 -44.320 1.00 79.31 192 ALA A CA 1
ATOM 1474 C C . ALA A 1 192 ? 31.458 -4.864 -45.151 1.00 79.31 192 ALA A C 1
ATOM 1476 O O . ALA A 1 192 ? 31.140 -4.688 -46.325 1.00 79.31 192 ALA A O 1
ATOM 1477 N N . LYS A 1 193 ? 32.406 -4.150 -44.533 1.00 62.69 193 LYS A N 1
ATOM 1478 C CA . LYS A 1 193 ? 33.334 -3.203 -45.163 1.00 62.69 193 LYS A CA 1
ATOM 1479 C C . LYS A 1 193 ? 34.681 -3.876 -45.394 1.00 62.69 193 LYS A C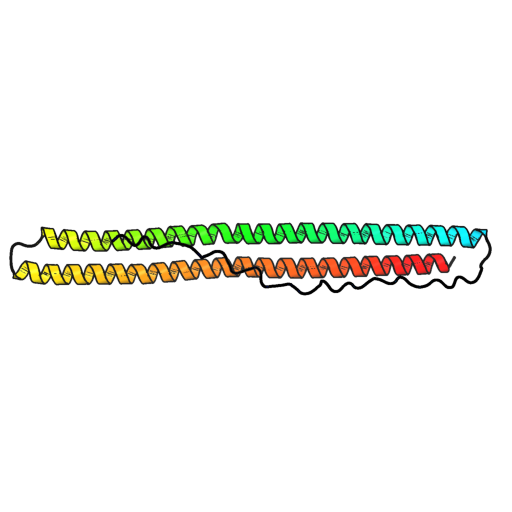 1
ATOM 1481 O O . LYS A 1 193 ? 35.314 -3.539 -46.414 1.00 62.69 193 LYS A O 1
#